Protein 8RXA (pdb70)

Organism: Plasmodium falciparum (isolate 3D7) (NCBI:txid36329)

Sequence (197 aa):
DEYKTNFIDLTREALSLILQDLKNNVIPKIPVGIEKRERYKNSLRLCLKSARNTQHMMNELEPYLELFSECIKNSKLPSHMSLKDQLFYLDKLLENLYFQGVEDEYKTNFIDLTREALSSLILQDLKNNVIPKIPVGIEKRERYKNSLRRLCLKSARNTQHMNELEPYLELFSECIKNSKLPSHMSLKDQLFYLDKLLEN

Solvent-accessible surface area: 10842 Å² total; per-residue (Å²): 145,104,19,93,91,83,0,28,58,23,4,50,80,7,0,15,15,0,0,59,0,0,85,61,37,1,3,86,172,4,108,28,45,128,130,66,59,101,109,0,121,68,3,0,129,77,1,24,112,42,0,157,66,51,144,114,39,113,88,2,59,51,14,3,82,22,0,45,84,1,9,37,56,8,100,1,0,31,76,44,59,78,170,56,20,42,104,8,0,62,74,0,40,73,39,30,142,104,115,61,107,181,132,100,18,85,86,79,1,25,86,18,2,39,74,10,0,11,9,0,0,59,0,0,51,55,31,2,5,69,164,6,103,40,42,115,124,69,57,84,128,4,89,85,12,0,139,106,11,13,115,42,0,134,79,11,134,105,32,108,76,0,40,75,37,1,84,36,0,43,87,0,12,41,67,9,97,1,0,33,79,43,59,76,169,56,21,47,106,8,0,61,85,11,44,133,168

Radius of gyration: 18.34 Å; Cα contacts (8 Å, |Δi|>4): 192; chains: 2; bounding box: 38×58×34 Å

Nearest PDB structures (foldseek):
  8rxa-assembly1_A  TM=1.010E+00  e=2.433E-14  Plasmodium falciparum 3D7
  8rxa-assembly2_B  TM=9.804E-01  e=3.505E-12  Plasmodium falciparum 3D7
  3kav-assembly1_A  TM=3.074E-01  e=7.457E+00  Pseudomonas aeruginosa
  8rxa-assembly2_B  TM=1.011E+00  e=1.934E-13  Plasmodium falciparum 3D7
  8rxa-assembly1_A  TM=9.773E-01  e=5.317E-12  Plasmodium falciparum 3D7

Foldseek 3Di:
DDCVVVVLVVLLVVLLVLLCCLQPQNLVPAPDDPVLSVLLNVLSVVVNVVSVDSPPVVVCVVSCVLCVVCVVVVHHPSPDDSVSSVVSSVVSVVVVVVVVVD/DDCPVVVLVVLLVVLLVQLCCLQPPPLVPAPDDPVVSVLLNVLSVVVNVCSVDDPDVVVCVVSCVVCVVCVVVVHHCNPDDSVSSVVSSVVSSVD

Secondary structure (DSSP, 8-state):
---HHHHHHHHHHHHHHHHHHIIIIITTTSS--HHHHHHHHHHHHHHHHHHTSSTTGGGTHHHHHHTHHHHHTT--GGGS-HHHHHHHHHHHHHHHHHHTT-/---HHHHHHHHHHHHHHHHHHIIIIIGGGSS--HHHHHHHHHHHHHHHHHHHH---GGGTHHHHHHTHHHHHHT--GGGS-HHHHHHHHHHHHH-

B-factor: mean 41.84, std 11.14, range [25.39, 98.15]

Structure (mmCIF, N/CA/C/O backbone):
data_8RXA
#
_entry.id   8RXA
#
_cell.length_a   58.930
_cell.length_b   108.930
_cell.length_c   34.010
_cell.angle_alpha   90.00
_cell.angle_beta   90.00
_cell.angle_gamma   90.00
#
_symmetry.space_group_name_H-M   'P 21 21 2'
#
loop_
_entity.id
_entity.type
_entity.pdbx_description
1 polymer 'AP2 domain transcription factor AP2-O5, putative'
2 water water
#
loop_
_atom_site.group_PDB
_atom_site.id
_atom_site.type_symbol
_atom_site.label_atom_id
_atom_site.label_alt_id
_atom_site.label_comp_id
_atom_site.label_asym_id
_atom_site.label_entity_id
_atom_site.label_seq_id
_atom_site.pdbx_PDB_ins_code
_atom_site.Cartn_x
_atom_site.Cartn_y
_atom_site.Cartn_z
_atom_site.occupancy
_atom_site.B_iso_or_equiv
_atom_site.auth_seq_id
_atom_site.auth_comp_id
_atom_site.auth_asym_id
_atom_site.auth_atom_id
_atom_site.pdbx_PDB_model_num
ATOM 1 N N . ASP A 1 2 ? 5.165 61.194 4.979 1.00 46.28 624 ASP A N 1
ATOM 2 C CA . ASP A 1 2 ? 4.492 59.931 4.678 1.00 41.42 624 ASP A CA 1
ATOM 3 C C . ASP A 1 2 ? 5.262 58.719 5.189 1.00 38.50 624 ASP A C 1
ATOM 4 O O . ASP A 1 2 ? 6.489 58.680 5.138 1.00 50.37 624 ASP A O 1
ATOM 9 N N . GLU A 1 3 ? 4.516 57.736 5.689 1.00 34.45 625 GLU A N 1
ATOM 10 C CA . GLU A 1 3 ? 5.070 56.486 6.195 1.00 42.13 625 GLU A CA 1
ATOM 11 C C . GLU A 1 3 ? 4.314 55.323 5.570 1.00 34.66 625 GLU A C 1
ATOM 12 O O . GLU A 1 3 ? 3.080 55.258 5.650 1.00 30.46 625 GLU A O 1
ATOM 18 N N . TYR A 1 4 ? 5.050 54.404 4.950 1.00 30.35 626 TYR A N 1
ATOM 19 C CA . TYR A 1 4 ? 4.449 53.305 4.209 1.00 31.47 626 TYR A CA 1
ATOM 20 C C . TYR A 1 4 ? 4.642 51.960 4.883 1.00 34.10 626 TYR A C 1
ATOM 21 O O . TYR A 1 4 ? 4.179 50.947 4.353 1.00 31.12 626 TYR A O 1
ATOM 30 N N . LYS A 1 5 ? 5.301 51.932 6.042 1.00 34.48 627 LYS A N 1
ATOM 31 C CA . LYS A 1 5 ? 5.687 50.666 6.668 1.00 34.67 627 LYS A CA 1
ATOM 32 C C . LYS A 1 5 ? 4.482 49.769 6.923 1.00 37.20 627 LYS A C 1
ATOM 33 O O . LYS A 1 5 ? 4.465 48.598 6.518 1.00 32.11 627 LYS A O 1
ATOM 39 N N . THR A 1 6 ? 3.457 50.303 7.597 1.00 37.53 628 THR A N 1
ATOM 40 C CA . THR A 1 6 ? 2.307 49.471 7.949 1.00 36.38 628 THR A CA 1
ATOM 41 C C . THR A 1 6 ? 1.565 49.003 6.706 1.00 42.68 628 THR A C 1
ATOM 42 O O . THR A 1 6 ? 1.152 47.839 6.623 1.00 35.19 628 THR A O 1
ATOM 46 N N . ASN A 1 7 ? 1.408 49.877 5.713 1.00 31.21 629 ASN A N 1
ATOM 47 C CA . ASN A 1 7 ? 0.696 49.450 4.514 1.00 29.59 629 ASN A CA 1
ATOM 48 C C . ASN A 1 7 ? 1.487 48.403 3.738 1.00 32.32 629 ASN A C 1
ATOM 49 O O . ASN A 1 7 ? 0.899 47.469 3.188 1.00 30.40 629 ASN A O 1
ATOM 54 N N . PHE A 1 8 ? 2.819 48.505 3.727 1.00 32.83 630 PHE A N 1
ATOM 55 C CA . PHE A 1 8 ? 3.625 47.470 3.075 1.00 32.48 630 PHE A CA 1
ATOM 56 C C . PHE A 1 8 ? 3.475 46.121 3.776 1.00 32.07 630 PHE A C 1
ATOM 57 O O . PHE A 1 8 ? 3.343 45.076 3.118 1.00 28.80 630 PHE A O 1
ATOM 65 N N . ILE A 1 9 ? 3.510 46.123 5.109 1.00 32.00 631 ILE A N 1
ATOM 66 C CA . ILE A 1 9 ? 3.301 44.882 5.853 1.00 37.81 631 ILE A CA 1
ATOM 67 C C . ILE A 1 9 ? 1.922 44.294 5.556 1.00 36.75 631 ILE A C 1
ATOM 68 O O . ILE A 1 9 ? 1.786 43.085 5.283 1.00 33.60 631 ILE A O 1
ATOM 73 N N . ASP A 1 10 ? 0.880 45.136 5.595 1.00 33.25 632 ASP A N 1
ATOM 74 C CA . ASP A 1 10 ? -0.467 44.677 5.256 1.00 34.75 632 ASP A CA 1
ATOM 75 C C . ASP A 1 10 ? -0.498 44.063 3.863 1.00 32.57 632 ASP A C 1
ATOM 76 O O . ASP A 1 10 ? -1.134 43.022 3.641 1.00 34.42 632 ASP A O 1
ATOM 81 N N . LEU A 1 11 ? 0.205 44.684 2.915 1.00 34.67 633 LEU A N 1
ATOM 82 C CA . LEU A 1 11 ? 0.183 44.199 1.541 1.00 32.16 633 LEU A CA 1
ATOM 83 C C . LEU A 1 11 ? 0.859 42.846 1.413 1.00 28.93 633 LEU A C 1
ATOM 84 O O . LEU A 1 11 ? 0.354 41.972 0.703 1.00 33.33 633 LEU A O 1
ATOM 89 N N . THR A 1 12 ? 2.018 42.665 2.052 1.00 29.49 634 THR A N 1
ATOM 90 C CA . THR A 1 12 ? 2.674 41.364 1.950 1.00 30.28 634 THR A CA 1
ATOM 91 C C . THR A 1 12 ? 1.825 40.281 2.599 1.00 33.81 634 THR A C 1
ATOM 92 O O . THR A 1 12 ? 1.749 39.158 2.084 1.00 32.77 634 THR A O 1
ATOM 96 N N . ARG A 1 13 ? 1.134 40.611 3.697 1.00 30.90 635 ARG A N 1
ATOM 97 C CA . ARG A 1 13 ? 0.257 39.607 4.304 1.00 31.90 635 ARG A CA 1
ATOM 98 C C . ARG A 1 13 ? -0.894 39.249 3.370 1.00 36.80 635 ARG A C 1
ATOM 99 O O . ARG A 1 13 ? -1.243 38.068 3.215 1.00 32.14 635 ARG A O 1
ATOM 107 N N . GLU A 1 14 ? -1.481 40.259 2.727 1.00 32.90 636 GLU A N 1
ATOM 108 C CA . GLU A 1 14 ? -2.585 40.024 1.803 1.00 35.65 636 GLU A CA 1
ATOM 109 C C . GLU A 1 14 ? -2.137 39.196 0.604 1.00 32.44 636 GLU A C 1
ATOM 110 O O . GLU A 1 14 ? -2.852 38.287 0.159 1.00 32.36 636 GLU A O 1
ATOM 116 N N . ALA A 1 15 ? -0.941 39.475 0.082 1.00 31.30 637 ALA A N 1
ATOM 117 C CA . ALA A 1 15 ? -0.428 38.697 -1.043 1.00 30.96 637 ALA A CA 1
ATOM 118 C C . ALA A 1 15 ? -0.211 37.238 -0.659 1.00 32.82 637 ALA A C 1
ATOM 119 O O . ALA A 1 15 ? -0.579 36.327 -1.419 1.00 33.23 637 ALA A O 1
ATOM 121 N N . LEU A 1 16 ? 0.399 36.997 0.506 1.00 30.29 638 LEU A N 1
ATOM 122 C CA . LEU A 1 16 ? 0.556 35.620 0.971 1.00 30.61 638 LEU A CA 1
ATOM 123 C C . LEU A 1 16 ? -0.795 34.929 1.123 1.00 32.49 638 LEU A C 1
ATOM 124 O O . LEU A 1 16 ? -0.961 33.764 0.715 1.00 32.70 638 LEU A O 1
ATOM 129 N N . SER A 1 17 ? -1.765 35.620 1.727 1.00 29.71 639 SER A N 1
ATOM 130 C CA . SER A 1 17 ? -3.073 35.016 1.943 1.00 31.32 639 SER A CA 1
ATOM 131 C C . SER A 1 17 ? -3.734 34.659 0.619 1.00 37.05 639 SER A C 1
ATOM 132 O O . SER A 1 17 ? -4.335 33.584 0.490 1.00 34.23 639 SER A O 1
ATOM 135 N N . LEU A 1 18 ? -3.599 35.526 -0.388 1.00 30.87 640 LEU A N 1
ATOM 136 C CA . LEU A 1 18 ? -4.166 35.237 -1.702 1.00 28.02 640 LEU A CA 1
ATOM 137 C C . LEU A 1 18 ? -3.500 34.024 -2.339 1.00 32.51 640 LEU A C 1
ATOM 138 O O . LEU A 1 18 ? -4.180 33.170 -2.930 1.00 35.65 640 LEU A O 1
ATOM 143 N N . ILE A 1 19 ? -2.179 33.905 -2.211 1.00 27.79 641 ILE A N 1
ATOM 144 C CA . ILE A 1 19 ? -1.513 32.704 -2.724 1.00 25.39 641 ILE A CA 1
ATOM 145 C C . ILE A 1 19 ? -2.082 31.458 -2.051 1.00 29.23 641 ILE A C 1
ATOM 146 O O . ILE A 1 19 ? -2.413 30.458 -2.712 1.00 30.27 641 ILE A O 1
ATOM 151 N N . LEU A 1 20 ? -2.211 31.502 -0.727 1.00 29.51 642 LEU A N 1
ATOM 152 C CA . LEU A 1 20 ? -2.718 30.333 -0.010 1.00 28.37 642 LEU A CA 1
ATOM 153 C C . LEU A 1 20 ? -4.171 30.024 -0.388 1.00 36.40 642 LEU A C 1
ATOM 154 O O . LEU A 1 20 ? -4.543 28.853 -0.532 1.00 34.31 642 LEU A O 1
ATOM 159 N N . GLN A 1 21 ? -5.006 31.054 -0.557 1.00 35.27 643 GLN A N 1
ATOM 160 C CA . GLN A 1 21 ? -6.383 30.838 -1.007 1.00 34.09 643 GLN A CA 1
ATOM 161 C C . GLN A 1 21 ? -6.417 30.232 -2.405 1.00 37.56 643 GLN A C 1
ATOM 162 O O . GLN A 1 21 ? -7.219 29.327 -2.681 1.00 35.28 643 GLN A O 1
ATOM 168 N N . ASP A 1 22 ? -5.539 30.695 -3.294 1.00 30.54 644 ASP A N 1
ATOM 169 C CA . ASP A 1 22 ? -5.435 30.092 -4.617 1.00 31.91 644 ASP A CA 1
ATOM 170 C C . ASP A 1 22 ? -5.095 28.611 -4.526 1.00 30.59 644 ASP A C 1
ATOM 171 O O . ASP A 1 22 ? -5.697 27.787 -5.223 1.00 35.96 644 ASP A O 1
ATOM 176 N N . LEU A 1 23 ? -4.123 28.254 -3.686 1.00 27.74 645 LEU A N 1
ATOM 177 C CA . LEU A 1 23 ? -3.791 26.837 -3.518 1.00 29.53 645 LEU A CA 1
ATOM 178 C C . LEU A 1 23 ? -4.978 26.043 -2.974 1.00 36.74 645 LEU A C 1
ATOM 179 O O . LEU A 1 23 ? -5.289 24.951 -3.467 1.00 36.88 645 LEU A O 1
ATOM 184 N N . LYS A 1 24 ? -5.668 26.580 -1.967 1.00 35.52 646 LYS A N 1
ATOM 185 C CA . LYS A 1 24 ? -6.717 25.798 -1.313 1.00 35.54 646 LYS A CA 1
ATOM 186 C C . LYS A 1 24 ? -7.943 25.625 -2.207 1.00 39.25 646 LYS A C 1
ATOM 187 O O . LYS A 1 24 ? -8.541 24.543 -2.246 1.00 37.43 646 LYS A O 1
ATOM 193 N N . ASN A 1 25 ? -8.327 26.668 -2.945 1.00 35.21 647 ASN A N 1
ATOM 194 C CA . ASN A 1 25 ? -9.579 26.689 -3.694 1.00 32.37 647 ASN A CA 1
ATOM 195 C C . ASN A 1 25 ? -9.423 26.318 -5.163 1.00 38.22 647 ASN A C 1
ATOM 196 O O . ASN A 1 25 ? -10.358 25.759 -5.757 1.00 36.28 647 ASN A O 1
ATOM 201 N N . ASN A 1 26 ? -8.266 26.587 -5.772 1.00 32.89 648 ASN A N 1
ATOM 202 C CA . ASN A 1 26 ? -8.094 26.370 -7.200 1.00 36.25 648 ASN A CA 1
ATOM 203 C C . ASN A 1 26 ? -7.110 25.261 -7.555 1.00 41.27 648 ASN A C 1
ATOM 204 O O . ASN A 1 26 ? -7.176 24.738 -8.674 1.00 48.16 648 ASN A O 1
ATOM 209 N N . VAL A 1 27 ? -6.221 24.870 -6.642 1.00 35.09 649 VAL A N 1
ATOM 210 C CA . VAL A 1 27 ? -5.218 23.865 -6.967 1.00 30.85 649 VAL A CA 1
ATOM 211 C C . VAL A 1 27 ? -5.615 22.537 -6.327 1.00 40.82 649 VAL A C 1
ATOM 212 O O . VAL A 1 27 ? -5.793 21.533 -7.022 1.00 37.21 649 VAL A O 1
ATOM 216 N N . ILE A 1 28 ? -5.781 22.543 -4.997 1.00 37.45 650 ILE A N 1
ATOM 217 C CA . ILE A 1 28 ? -5.951 21.275 -4.270 1.00 33.63 650 ILE A CA 1
ATOM 218 C C . ILE A 1 28 ? -7.171 20.481 -4.711 1.00 45.14 650 ILE A C 1
ATOM 219 O O . ILE A 1 28 ? -7.073 19.245 -4.775 1.00 39.36 650 ILE A O 1
ATOM 224 N N . PRO A 1 29 ? -8.343 21.075 -4.989 1.00 40.45 651 PRO A N 1
ATOM 225 C CA . PRO A 1 29 ? -9.476 20.230 -5.410 1.00 46.83 651 PRO A CA 1
ATOM 226 C C . PRO A 1 29 ? -9.268 19.562 -6.758 1.00 48.31 651 PRO A C 1
ATOM 227 O O . PRO A 1 29 ? -9.944 18.569 -7.047 1.00 58.16 651 PRO A O 1
ATOM 231 N N . LYS A 1 30 ? -8.349 20.063 -7.584 1.00 55.06 652 LYS A N 1
ATOM 232 C CA . LYS A 1 30 ? -8.197 19.610 -8.963 1.00 56.12 652 LYS A CA 1
ATOM 233 C C . LYS A 1 30 ? -7.036 18.647 -9.180 1.00 59.91 652 LYS A C 1
ATOM 234 O O . LYS A 1 30 ? -7.092 17.845 -10.120 1.00 61.09 652 LYS A O 1
ATOM 240 N N . ILE A 1 31 ? -6.011 18.677 -8.338 1.00 48.11 653 ILE A N 1
ATOM 241 C CA . ILE A 1 31 ? -4.764 17.977 -8.680 1.00 42.48 653 ILE A CA 1
ATOM 242 C C . ILE A 1 31 ? -4.989 16.472 -8.642 1.00 43.85 653 ILE A C 1
ATOM 243 O O . ILE A 1 31 ? -5.700 15.977 -7.751 1.00 42.56 653 ILE A O 1
ATOM 248 N N . PRO A 1 32 ? -4.385 15.714 -9.559 1.00 46.97 654 PRO A N 1
ATOM 249 C CA . PRO A 1 32 ? -4.491 14.239 -9.607 1.00 42.57 654 PRO A CA 1
ATOM 250 C C . PRO A 1 32 ? -3.622 13.535 -8.565 1.00 39.14 654 PRO A C 1
ATOM 251 O O . PRO A 1 32 ? -2.586 12.927 -8.842 1.00 49.58 654 PRO A O 1
ATOM 255 N N . VAL A 1 33 ? -4.050 13.614 -7.309 1.00 34.83 655 VAL A N 1
ATOM 256 C CA . VAL A 1 33 ? -3.386 12.931 -6.212 1.00 38.50 655 VAL A CA 1
ATOM 257 C C . VAL A 1 33 ? -4.421 12.048 -5.521 1.00 45.81 655 VAL A C 1
ATOM 258 O O . VAL A 1 33 ? -5.612 12.076 -5.841 1.00 49.51 655 VAL A O 1
ATOM 262 N N . GLY A 1 34 ? -3.956 11.280 -4.547 1.00 43.07 656 GLY A N 1
ATOM 263 C CA . GLY A 1 34 ? -4.845 10.408 -3.807 1.00 42.43 656 GLY A CA 1
ATOM 264 C C . GLY A 1 34 ? -5.567 11.142 -2.696 1.00 41.42 656 GLY A C 1
ATOM 265 O O . GLY A 1 34 ? -5.275 12.299 -2.384 1.00 34.50 656 GLY A O 1
ATOM 266 N N . ILE A 1 35 ? -6.534 10.443 -2.102 1.00 40.10 657 ILE A N 1
ATOM 267 C CA . ILE A 1 35 ? -7.340 11.018 -1.030 1.00 37.12 657 ILE A CA 1
ATOM 268 C C . ILE A 1 35 ? -6.467 11.388 0.158 1.00 40.61 657 ILE A C 1
ATOM 269 O O . ILE A 1 35 ? -6.598 12.479 0.727 1.00 38.55 657 ILE A O 1
ATOM 274 N N . GLU A 1 36 ? -5.540 10.502 0.533 1.00 34.84 658 GLU A N 1
ATOM 275 C CA . GLU A 1 36 ? -4.705 10.768 1.702 1.00 34.85 658 GLU A CA 1
ATOM 276 C C . GLU A 1 36 ? -3.849 12.013 1.490 1.00 29.75 658 GLU A C 1
ATOM 277 O O . GLU A 1 36 ? -3.801 12.910 2.347 1.00 36.75 658 GLU A O 1
ATOM 283 N N . LYS A 1 37 ? -3.181 12.086 0.340 1.00 31.74 659 LYS A N 1
ATOM 284 C CA . LYS A 1 37 ? -2.335 13.235 0.038 1.00 35.27 659 LYS A CA 1
ATOM 285 C C . LYS A 1 37 ? -3.152 14.519 -0.021 1.00 36.88 659 LYS A C 1
ATOM 286 O O . LYS A 1 37 ? -2.726 15.562 0.497 1.00 36.01 659 LYS A O 1
ATOM 292 N N . ARG A 1 38 ? -4.336 14.462 -0.643 1.00 32.30 660 ARG A N 1
ATOM 293 C CA . ARG A 1 38 ? -5.166 15.658 -0.755 1.00 36.28 660 ARG A CA 1
ATOM 294 C C . ARG A 1 38 ? -5.600 16.160 0.617 1.00 42.73 660 ARG A C 1
ATOM 295 O O . ARG A 1 38 ? -5.587 17.371 0.869 1.00 35.28 660 ARG A O 1
ATOM 303 N N . GLU A 1 39 ? -5.954 15.245 1.527 1.00 39.36 661 GLU A N 1
ATOM 304 C CA . GLU A 1 39 ? -6.311 15.653 2.886 1.00 40.66 661 GLU A CA 1
ATOM 305 C C . GLU A 1 39 ? -5.124 16.267 3.621 1.00 35.08 661 GLU A C 1
ATOM 306 O O . GLU A 1 39 ? -5.288 17.243 4.365 1.00 40.51 661 GLU A O 1
ATOM 312 N N . ARG A 1 40 ? -3.920 15.713 3.441 1.00 36.98 662 ARG A N 1
ATOM 313 C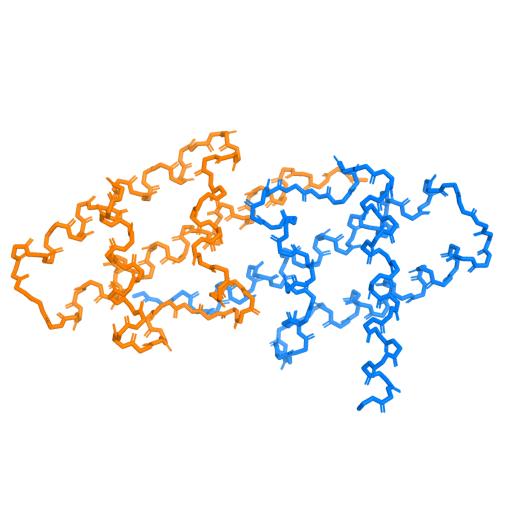 CA . ARG A 1 40 ? -2.753 16.338 4.069 1.00 32.09 662 ARG A CA 1
ATOM 314 C C . ARG A 1 40 ? -2.564 17.771 3.564 1.00 31.88 662 ARG A C 1
ATOM 315 O O . ARG A 1 40 ? -2.367 18.707 4.359 1.00 33.10 662 ARG A O 1
ATOM 323 N N . TYR A 1 41 ? -2.661 17.963 2.246 1.00 31.93 663 TYR A N 1
ATOM 324 C CA . TYR A 1 41 ? -2.597 19.318 1.680 1.00 35.62 663 TYR A CA 1
ATOM 325 C C . TYR A 1 41 ? -3.659 20.232 2.284 1.00 39.15 663 TYR A C 1
ATOM 326 O O . TYR A 1 41 ? -3.378 21.380 2.656 1.00 35.12 663 TYR A O 1
ATOM 335 N N . LYS A 1 42 ? -4.898 19.750 2.339 1.00 35.73 664 LYS A N 1
ATOM 336 C CA . LYS A 1 42 ? -6.011 20.558 2.824 1.00 35.32 664 LYS A CA 1
ATOM 337 C C . LYS A 1 42 ? -5.772 21.033 4.259 1.00 43.75 664 LYS A C 1
ATOM 338 O O . LYS A 1 42 ? -5.921 22.228 4.573 1.00 39.22 664 LYS A O 1
ATOM 344 N N . ASN A 1 43 ? -5.402 20.095 5.143 1.00 36.88 665 ASN A N 1
ATOM 345 C CA . ASN A 1 43 ? -5.088 20.420 6.537 1.00 40.11 665 ASN A CA 1
ATOM 346 C C . ASN A 1 43 ? -3.977 21.466 6.636 1.00 39.62 665 ASN A C 1
ATOM 347 O O . ASN A 1 43 ? -4.083 22.435 7.411 1.00 42.81 665 ASN A O 1
ATOM 352 N N . SER A 1 44 ? -2.909 21.301 5.846 1.00 35.93 666 SER A N 1
ATOM 353 C CA . SER A 1 44 ? -1.775 22.207 5.978 1.00 39.01 666 SER A CA 1
ATOM 354 C C . SER A 1 44 ? -2.101 23.600 5.441 1.00 37.41 666 SER A C 1
ATOM 355 O O . SER A 1 44 ? -1.626 24.608 5.982 1.00 42.55 666 SER A O 1
ATOM 358 N N . LEU A 1 45 ? -2.929 23.688 4.397 1.00 34.97 667 LEU A N 1
ATOM 359 C CA . LEU A 1 45 ? -3.335 25.012 3.925 1.00 34.18 667 LEU A CA 1
ATOM 360 C C . LEU A 1 45 ? -4.249 25.697 4.928 1.00 35.48 667 LEU A C 1
ATOM 361 O O . LEU A 1 45 ? -4.207 26.923 5.070 1.00 38.99 667 LEU A O 1
ATOM 366 N N . ARG A 1 46 ? -5.089 24.932 5.629 1.00 35.12 668 ARG A N 1
ATOM 367 C CA . ARG A 1 46 ? -5.901 25.541 6.678 1.00 35.81 668 ARG A CA 1
ATOM 368 C C . ARG A 1 46 ? -5.017 26.142 7.764 1.00 43.33 668 ARG A C 1
ATOM 369 O O . ARG A 1 46 ? -5.225 27.290 8.192 1.00 44.59 668 ARG A O 1
ATOM 377 N N . LEU A 1 47 ? -4.012 25.382 8.212 1.00 44.21 669 LEU A N 1
ATOM 378 C CA . LEU A 1 47 ? -3.087 25.926 9.209 1.00 43.20 669 LEU A CA 1
ATOM 379 C C . LEU A 1 47 ? -2.379 27.177 8.694 1.00 43.81 669 LEU A C 1
ATOM 380 O O . LEU A 1 47 ? -2.274 28.183 9.416 1.00 37.66 669 LEU A O 1
ATOM 385 N N . CYS A 1 48 ? -1.894 27.143 7.449 1.00 36.63 670 CYS A N 1
ATOM 386 C CA . CYS A 1 48 ? -1.165 28.290 6.913 1.00 41.99 670 CYS A CA 1
ATOM 387 C C . CYS A 1 48 ? -2.050 29.523 6.789 1.00 35.27 670 CYS A C 1
ATOM 388 O O . CYS A 1 48 ? -1.609 30.642 7.077 1.00 39.39 670 CYS A O 1
ATOM 391 N N . LEU A 1 49 ? -3.297 29.346 6.349 1.00 39.66 671 LEU A N 1
ATOM 392 C CA . LEU A 1 49 ? -4.201 30.485 6.218 1.00 36.23 671 LEU A CA 1
ATOM 393 C C . LEU A 1 49 ? -4.524 31.087 7.578 1.00 45.77 671 LEU A C 1
ATOM 394 O O . LEU A 1 49 ? -4.551 32.319 7.734 1.00 37.28 671 LEU A O 1
ATOM 399 N N . LYS A 1 50 ? -4.772 30.231 8.577 1.00 47.35 672 LYS A N 1
ATOM 400 C CA . LYS A 1 50 ? -4.940 30.732 9.937 1.00 46.48 672 LYS A CA 1
ATOM 401 C C . LYS A 1 50 ? -3.734 31.564 10.361 1.00 43.96 672 LYS A C 1
ATOM 402 O O . LYS A 1 50 ? -3.882 32.699 10.842 1.00 47.16 672 LYS A O 1
ATOM 408 N N . SER A 1 51 ? -2.525 31.032 10.149 1.00 41.93 673 SER A N 1
ATOM 409 C CA . SER A 1 51 ? -1.316 31.772 10.511 1.00 41.64 673 SER A CA 1
ATOM 410 C C . SER A 1 51 ? -1.238 33.116 9.792 1.00 54.07 673 SER A C 1
ATOM 411 O O . SER A 1 51 ? -0.805 34.117 10.377 1.00 48.68 673 SER A O 1
ATOM 414 N N . ALA A 1 52 ? -1.647 33.163 8.526 1.00 41.07 674 ALA A N 1
ATOM 415 C CA . ALA A 1 52 ? -1.482 34.402 7.775 1.00 43.00 674 ALA A CA 1
ATOM 416 C C . ALA A 1 52 ? -2.633 35.388 7.951 1.00 49.39 674 ALA A C 1
ATOM 417 O O . ALA A 1 52 ? -2.582 36.471 7.355 1.00 41.02 674 ALA A O 1
ATOM 419 N N . ARG A 1 53 ? -3.666 35.081 8.741 1.00 48.18 675 ARG A N 1
ATOM 420 C CA . ARG A 1 53 ? -4.821 35.980 8.710 1.00 44.65 675 ARG A CA 1
ATOM 421 C C . ARG A 1 53 ? -4.625 37.317 9.437 1.00 49.80 675 ARG A C 1
ATOM 422 O O . ARG A 1 53 ? -5.543 38.142 9.394 1.00 44.75 675 ARG A O 1
ATOM 430 N N . ASN A 1 54 ? -3.474 37.585 10.065 1.00 44.36 676 ASN A N 1
ATOM 431 C CA . ASN A 1 54 ? -3.234 38.895 10.687 1.00 50.51 676 ASN A CA 1
ATOM 432 C C . ASN A 1 54 ? -1.760 39.274 10.550 1.00 48.58 676 ASN A C 1
ATOM 433 O O . ASN A 1 54 ? -0.951 38.520 10.002 1.00 39.41 676 ASN A O 1
ATOM 438 N N . THR A 1 55 ? -1.402 40.458 11.068 1.00 43.36 677 THR A N 1
ATOM 439 C CA . THR A 1 55 ? -0.016 40.916 11.061 1.00 44.77 677 THR A CA 1
ATOM 440 C C . THR A 1 55 ? 0.620 40.906 12.451 1.00 46.70 677 THR A C 1
ATOM 441 O O . THR A 1 55 ? 1.538 41.680 12.722 1.00 50.56 677 THR A O 1
ATOM 445 N N . GLN A 1 56 ? 0.163 40.048 13.351 1.00 34.89 678 GLN A N 1
ATOM 446 C CA . GLN A 1 56 ? 0.638 40.194 14.723 1.00 42.05 678 GLN A CA 1
ATOM 447 C C . GLN A 1 56 ? 1.963 39.487 14.991 1.00 40.67 678 GLN A C 1
ATOM 448 O O . GLN A 1 56 ? 2.655 39.847 15.944 1.00 44.24 678 GLN A O 1
ATOM 454 N N . HIS A 1 57 ? 2.334 38.462 14.215 1.00 39.69 679 HIS A N 1
ATOM 455 C CA . HIS A 1 57 ? 3.666 37.850 14.340 1.00 36.35 679 HIS A CA 1
ATOM 456 C C . HIS A 1 57 ? 4.248 37.779 12.925 1.00 46.37 679 HIS A C 1
ATOM 457 O O . HIS A 1 57 ? 4.284 36.716 12.303 1.00 38.04 679 HIS A O 1
ATOM 464 N N . MET A 1 58 ? 4.710 38.930 12.414 1.00 44.82 680 MET A N 1
ATOM 465 C CA A MET A 1 58 ? 5.143 38.985 11.021 0.56 38.58 680 MET A CA 1
ATOM 466 C CA B MET A 1 58 ? 5.159 39.006 11.024 0.44 38.54 680 MET A CA 1
ATOM 467 C C . MET A 1 58 ? 6.380 38.129 10.769 1.00 41.69 680 MET A C 1
ATOM 468 O O . MET A 1 58 ? 6.609 37.705 9.631 1.00 45.69 680 MET A O 1
ATOM 477 N N . ASN A 1 59 ? 7.173 37.843 11.808 1.00 42.26 681 ASN A N 1
ATOM 478 C CA . ASN A 1 59 ? 8.318 36.947 11.661 1.00 46.53 681 ASN A CA 1
ATOM 479 C C . ASN A 1 59 ? 7.903 35.569 11.156 1.00 41.62 681 ASN A C 1
ATOM 480 O O . ASN A 1 59 ? 8.693 34.871 10.510 1.00 52.26 681 ASN A O 1
ATOM 485 N N . GLU A 1 60 ? 6.677 35.153 11.452 1.00 48.07 682 GLU A N 1
ATOM 486 C CA . GLU A 1 60 ? 6.215 33.827 11.067 1.00 38.60 682 GLU A CA 1
ATOM 487 C C . GLU A 1 60 ? 5.854 33.724 9.590 1.00 44.31 682 GLU A C 1
ATOM 488 O O . GLU A 1 60 ? 5.758 32.609 9.065 1.00 48.07 682 GLU A O 1
ATOM 494 N N . LEU A 1 61 ? 5.643 34.847 8.915 1.00 46.34 683 LEU A N 1
ATOM 495 C CA . LEU A 1 61 ? 5.302 34.830 7.498 1.00 46.09 683 LEU A CA 1
ATOM 496 C C . LEU A 1 61 ? 6.523 34.877 6.586 1.00 39.60 683 LEU A C 1
ATOM 497 O O . LEU A 1 61 ? 6.400 34.562 5.398 1.00 37.21 683 LEU A O 1
ATOM 502 N N . GLU A 1 62 ? 7.690 35.257 7.108 1.00 34.33 684 GLU A N 1
ATOM 503 C CA . GLU A 1 62 ? 8.894 35.318 6.283 1.00 33.94 684 GLU A CA 1
ATOM 504 C C . GLU A 1 62 ? 9.212 34.017 5.546 1.00 41.99 684 GLU A C 1
ATOM 505 O O . GLU A 1 62 ? 9.557 34.089 4.352 1.00 34.63 684 GLU A O 1
ATOM 511 N N . PRO A 1 63 ? 9.119 32.824 6.157 1.00 38.90 685 PRO A N 1
ATOM 512 C CA . PRO A 1 63 ? 9.420 31.607 5.386 1.00 39.44 685 PRO A CA 1
ATOM 513 C C . PRO A 1 63 ? 8.469 31.390 4.227 1.00 36.12 685 PRO A C 1
ATOM 514 O O . PRO A 1 63 ? 8.858 30.807 3.199 1.00 37.17 685 PRO A O 1
ATOM 518 N N . TYR A 1 64 ? 7.211 31.823 4.381 1.00 33.66 686 TYR A N 1
ATOM 519 C CA . TYR A 1 64 ? 6.236 31.661 3.313 1.00 31.81 686 TYR A CA 1
ATOM 520 C C . TYR A 1 64 ? 6.483 32.649 2.184 1.00 29.46 686 TYR A C 1
ATOM 521 O O . TYR A 1 64 ? 6.433 32.278 1.010 1.00 30.58 686 TYR A O 1
ATOM 530 N N . LEU A 1 65 ? 6.757 33.915 2.510 1.00 34.65 687 LEU A N 1
ATOM 531 C CA . LEU A 1 65 ? 7.095 34.863 1.453 1.00 35.22 687 LEU A CA 1
ATOM 532 C C . LEU A 1 65 ? 8.344 34.421 0.705 1.00 33.65 687 LEU A C 1
ATOM 533 O O . LEU A 1 65 ? 8.441 34.596 -0.517 1.00 33.45 687 LEU A O 1
ATOM 538 N N . GLU A 1 66 ? 9.306 33.835 1.418 1.00 32.35 688 GLU A N 1
ATOM 539 C CA . GLU A 1 66 ? 10.495 33.312 0.751 1.00 31.96 688 GLU A CA 1
ATOM 540 C C . GLU A 1 66 ? 10.154 32.126 -0.153 1.00 37.80 688 GLU A C 1
ATOM 541 O O . GLU A 1 66 ? 10.630 32.043 -1.294 1.00 35.32 688 GLU A O 1
ATOM 547 N N . LEU A 1 67 ? 9.339 31.190 0.346 1.00 32.33 689 LEU A N 1
ATOM 548 C CA . LEU A 1 67 ? 8.955 30.036 -0.468 1.00 31.87 689 LEU A CA 1
ATOM 549 C C . LEU A 1 67 ? 8.273 30.471 -1.765 1.00 33.56 689 LEU A C 1
ATOM 550 O O . LEU A 1 67 ? 8.600 29.969 -2.847 1.00 31.76 689 LEU A O 1
ATOM 555 N N . PHE A 1 68 ? 7.334 31.413 -1.681 1.00 32.56 690 PHE A N 1
ATOM 556 C CA . PHE A 1 68 ? 6.540 31.843 -2.827 1.00 32.92 690 PHE A CA 1
ATOM 557 C C . PHE A 1 68 ? 7.154 33.033 -3.561 1.00 33.33 690 PHE A C 1
ATOM 558 O O . PHE A 1 68 ? 6.421 33.804 -4.190 1.00 33.07 690 PHE A O 1
ATOM 566 N N . SER A 1 69 ? 8.481 33.188 -3.509 1.00 34.58 691 SER A N 1
ATOM 567 C CA . SER A 1 69 ? 9.106 34.391 -4.061 1.00 41.45 691 SER A CA 1
ATOM 568 C C . SER A 1 69 ? 8.897 34.491 -5.571 1.00 38.29 691 SER A C 1
ATOM 569 O O . SER A 1 69 ? 8.759 35.600 -6.115 1.00 37.86 691 SER A O 1
ATOM 572 N N . GLU A 1 70 ? 8.844 33.341 -6.259 1.00 35.26 692 GLU A N 1
ATOM 573 C CA . GLU A 1 70 ? 8.636 33.349 -7.705 1.00 35.98 692 GLU A CA 1
ATOM 574 C C . GLU A 1 70 ? 7.213 33.746 -8.068 1.00 34.75 692 GLU A C 1
ATOM 575 O O . GLU A 1 70 ? 7.001 34.426 -9.082 1.00 37.54 692 GLU A O 1
ATOM 581 N N . CYS A 1 71 ? 6.228 33.324 -7.271 1.00 30.87 693 CYS A N 1
ATOM 582 C CA . CYS A 1 71 ? 4.861 33.785 -7.482 1.00 29.90 693 CYS A CA 1
ATOM 583 C C . CYS A 1 71 ? 4.792 35.296 -7.431 1.00 31.02 693 CYS A C 1
ATOM 584 O O . CYS A 1 71 ? 4.172 35.930 -8.291 1.00 32.45 693 CYS A O 1
ATOM 587 N N . ILE A 1 72 ? 5.404 35.881 -6.404 1.00 30.96 694 ILE A N 1
ATOM 588 C CA . ILE A 1 72 ? 5.281 37.317 -6.177 1.00 34.03 694 ILE A CA 1
ATOM 589 C C . ILE A 1 72 ? 6.011 38.096 -7.259 1.00 31.84 694 ILE A C 1
ATOM 590 O O . ILE A 1 72 ? 5.460 39.034 -7.843 1.00 31.58 694 ILE A O 1
ATOM 595 N N . LYS A 1 73 ? 7.260 37.730 -7.540 1.00 33.57 695 LYS A N 1
ATOM 596 C CA . LYS A 1 73 ? 8.027 38.561 -8.455 1.00 34.72 695 LYS A CA 1
ATOM 597 C C . LYS A 1 73 ? 7.526 38.438 -9.891 1.00 37.94 695 LYS A C 1
ATOM 598 O O . LYS A 1 73 ? 7.686 39.380 -10.679 1.00 33.08 695 LYS A O 1
ATOM 604 N N . ASN A 1 74 ? 6.880 37.320 -10.240 1.00 30.64 696 ASN A N 1
ATOM 605 C CA . ASN A 1 74 ? 6.256 37.166 -11.553 1.00 34.30 696 ASN A CA 1
ATOM 606 C C . ASN A 1 74 ? 4.769 37.523 -11.572 1.00 30.28 696 ASN A C 1
ATOM 607 O O . ASN A 1 74 ? 4.127 37.369 -12.621 1.00 32.26 696 ASN A O 1
ATOM 612 N N . SER A 1 75 ? 4.202 37.975 -10.453 1.00 29.20 697 SER A N 1
ATOM 613 C CA . SER A 1 75 ? 2.767 38.283 -10.354 1.00 30.87 697 SER A CA 1
ATOM 614 C C . SER A 1 75 ? 1.907 37.142 -10.903 1.00 34.14 697 SER A C 1
ATOM 615 O O . SER A 1 75 ? 0.954 37.357 -11.658 1.00 32.21 697 SER A O 1
ATOM 618 N N . LYS A 1 76 ? 2.242 35.916 -10.510 1.00 28.15 698 LYS A N 1
ATOM 619 C CA . LYS A 1 76 ? 1.635 34.710 -11.066 1.00 32.22 698 LYS A CA 1
ATOM 620 C C . LYS A 1 76 ? 1.300 33.744 -9.940 1.00 32.39 698 LYS A C 1
ATOM 621 O O . LYS A 1 76 ? 2.155 33.446 -9.102 1.00 36.81 698 LYS A O 1
ATOM 627 N N . LEU A 1 77 ? 0.067 33.242 -9.930 1.00 30.49 699 LEU A N 1
ATOM 628 C CA . LEU A 1 77 ? -0.419 32.386 -8.864 1.00 27.24 699 LEU A CA 1
ATOM 629 C C . LEU A 1 77 ? -0.187 30.925 -9.209 1.00 30.21 699 LEU A C 1
ATOM 630 O O . LEU A 1 77 ? -0.0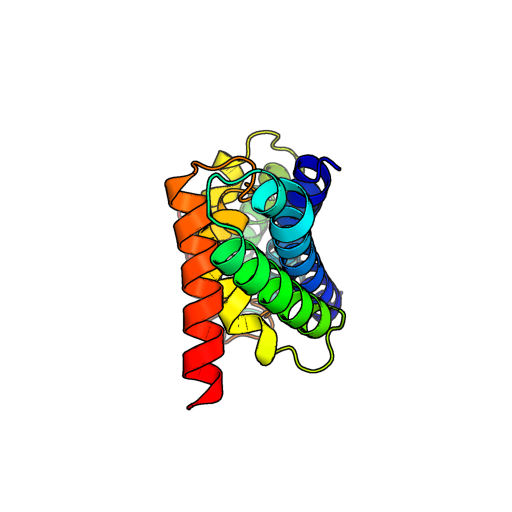81 30.574 -10.382 1.00 33.70 699 LEU A O 1
ATOM 635 N N . PRO A 1 78 ? -0.109 30.056 -8.197 1.00 28.30 700 PRO A N 1
ATOM 636 C CA . PRO A 1 78 ? 0.178 28.631 -8.463 1.00 31.18 700 PRO A CA 1
ATOM 637 C C . PRO A 1 78 ? -0.820 27.940 -9.375 1.00 31.44 700 PRO A C 1
ATOM 638 O O . PRO A 1 78 ? -0.447 26.985 -10.081 1.00 39.54 700 PRO A O 1
ATOM 642 N N . SER A 1 79 ? -2.085 28.358 -9.361 1.00 32.56 701 SER A N 1
ATOM 643 C CA . SER A 1 79 ? -3.078 27.692 -10.193 1.00 40.39 701 SER A CA 1
ATOM 644 C C . SER A 1 79 ? -2.867 27.994 -11.667 1.00 40.27 701 SER A C 1
ATOM 645 O O . SER A 1 79 ? -3.442 27.309 -12.518 1.00 39.26 701 SER A O 1
ATOM 648 N N . HIS A 1 80 ? -2.044 28.991 -11.984 1.00 33.50 702 HIS A N 1
ATOM 649 C CA . HIS A 1 80 ? -1.663 29.284 -13.355 1.00 36.89 702 HIS A CA 1
ATOM 650 C C . HIS A 1 80 ? -0.270 28.773 -13.694 1.00 38.89 702 HIS A C 1
ATOM 651 O O . HIS A 1 80 ? 0.268 29.122 -14.750 1.00 45.29 702 HIS A O 1
ATOM 658 N N . MET A 1 81 ? 0.338 27.981 -12.816 1.00 36.71 703 MET A N 1
ATOM 659 C CA . MET A 1 81 ? 1.606 27.328 -13.104 1.00 42.65 703 MET A CA 1
ATOM 660 C C . MET A 1 81 ? 1.376 25.846 -13.423 1.00 37.47 703 MET A C 1
ATOM 661 O O . MET A 1 81 ? 0.249 25.341 -13.400 1.00 41.25 703 MET A O 1
ATOM 666 N N . SER A 1 82 ? 2.467 25.144 -13.725 1.00 41.66 704 SER A N 1
ATOM 667 C CA . SER A 1 82 ? 2.392 23.738 -14.098 1.00 41.76 704 SER A CA 1
ATOM 668 C C . SER A 1 82 ? 2.048 22.867 -12.893 1.00 38.19 704 SER A C 1
ATOM 669 O O . SER A 1 82 ? 2.221 23.259 -11.734 1.00 35.72 704 SER A O 1
ATOM 672 N N . LEU A 1 83 ? 1.554 21.656 -13.187 1.00 45.22 705 LEU A N 1
ATOM 673 C CA . LEU A 1 83 ? 1.319 20.682 -12.126 1.00 41.10 705 LEU A CA 1
ATOM 674 C C . LEU A 1 83 ? 2.582 20.447 -11.311 1.00 34.90 705 LEU A C 1
ATOM 675 O O . LEU A 1 83 ? 2.532 20.424 -10.075 1.00 31.64 705 LEU A O 1
ATOM 680 N N . LYS A 1 84 ? 3.726 20.273 -11.986 1.00 43.31 706 LYS A N 1
ATOM 681 C CA . LYS A 1 84 ? 4.983 20.067 -11.272 1.00 42.32 706 LYS A CA 1
ATOM 682 C C . LYS A 1 84 ? 5.243 21.192 -10.276 1.00 41.70 706 LYS A C 1
ATOM 683 O O . LYS A 1 84 ? 5.636 20.938 -9.128 1.00 34.95 706 LYS A O 1
ATOM 689 N N . ASP A 1 85 ? 5.021 22.442 -10.694 1.00 41.89 707 ASP A N 1
ATOM 690 C CA . ASP A 1 85 ? 5.248 23.577 -9.805 1.00 37.92 707 ASP A CA 1
ATOM 691 C C . ASP A 1 85 ? 4.281 23.566 -8.628 1.00 37.51 707 ASP A C 1
ATOM 692 O O . ASP A 1 85 ? 4.664 23.878 -7.488 1.00 36.43 707 ASP A O 1
ATOM 697 N N . GLN A 1 86 ? 3.013 23.245 -8.892 1.00 30.66 708 GLN A N 1
ATOM 698 C CA . GLN A 1 86 ? 2.027 23.185 -7.820 1.00 30.41 708 GLN A CA 1
ATOM 699 C C . GLN A 1 86 ? 2.418 22.136 -6.786 1.00 33.66 708 GLN A C 1
ATOM 700 O O . GLN A 1 86 ? 2.381 22.387 -5.574 1.00 31.14 708 GLN A O 1
ATOM 706 N N . LEU A 1 87 ? 2.790 20.943 -7.257 1.00 35.50 709 LEU A N 1
ATOM 707 C CA . LEU A 1 87 ? 3.228 19.891 -6.349 1.00 36.69 709 LEU A CA 1
ATOM 708 C C . LEU A 1 87 ? 4.462 20.315 -5.575 1.00 40.18 709 LEU A C 1
ATOM 709 O O . LEU A 1 87 ? 4.578 20.029 -4.380 1.00 35.65 709 LEU A O 1
ATOM 714 N N . PHE A 1 88 ? 5.397 21.005 -6.236 1.00 39.92 710 PHE A N 1
ATOM 715 C CA . PHE A 1 88 ? 6.578 21.484 -5.529 1.00 41.78 710 PHE A CA 1
ATOM 716 C C . PHE A 1 88 ? 6.178 22.368 -4.363 1.00 36.86 710 PHE A C 1
ATOM 717 O O . PHE A 1 88 ? 6.625 22.164 -3.232 1.00 36.75 710 PHE A O 1
ATOM 725 N N . TYR A 1 89 ? 5.319 23.355 -4.624 1.00 39.18 711 TYR A N 1
ATOM 726 C CA . TYR A 1 89 ? 4.929 24.290 -3.573 1.00 34.33 711 TYR A CA 1
ATOM 727 C C . TYR A 1 89 ? 4.197 23.588 -2.440 1.00 36.67 711 TYR A C 1
ATOM 728 O O . TYR A 1 89 ? 4.451 23.860 -1.261 1.00 31.58 711 TYR A O 1
ATOM 737 N N . LEU A 1 90 ? 3.267 22.695 -2.778 1.00 34.58 712 LEU A N 1
ATOM 738 C CA . LEU A 1 90 ? 2.499 22.015 -1.741 1.00 30.37 712 LEU A CA 1
ATOM 739 C C . LEU A 1 90 ? 3.392 21.102 -0.900 1.00 30.37 712 LEU A C 1
ATOM 740 O O . LEU A 1 90 ? 3.289 21.069 0.339 1.00 33.01 712 LEU A O 1
ATOM 745 N N . ASP A 1 91 ? 4.301 20.380 -1.554 1.00 34.14 713 ASP A N 1
ATOM 746 C CA . ASP A 1 91 ? 5.203 19.497 -0.826 1.00 38.63 713 ASP A CA 1
ATOM 747 C C . ASP A 1 91 ? 6.187 20.284 0.024 1.00 40.85 713 ASP A C 1
ATOM 748 O O . ASP A 1 91 ? 6.554 19.846 1.123 1.00 39.53 713 ASP A O 1
ATOM 753 N N . LYS A 1 92 ? 6.618 21.454 -0.461 1.00 38.66 714 LYS A N 1
ATOM 754 C CA . LYS A 1 92 ? 7.527 22.282 0.319 1.00 43.82 714 LYS A CA 1
ATOM 755 C C . LYS A 1 92 ? 6.819 22.904 1.508 1.00 37.28 714 LYS A C 1
ATOM 756 O O . LYS A 1 92 ? 7.418 23.056 2.572 1.00 41.69 714 LYS A O 1
ATOM 762 N N . LEU A 1 93 ? 5.552 23.288 1.344 1.00 37.90 715 LEU A N 1
ATOM 763 C CA . LEU A 1 93 ? 4.770 23.701 2.503 1.00 37.16 715 LEU A CA 1
ATOM 764 C C . LEU A 1 93 ? 4.743 22.604 3.556 1.00 42.26 715 LEU A C 1
ATOM 765 O O . LEU A 1 93 ? 5.044 22.859 4.729 1.00 41.02 715 LEU A O 1
ATOM 770 N N . LEU A 1 94 ? 4.386 21.376 3.158 1.00 40.80 716 LEU A N 1
ATOM 771 C CA . LEU A 1 94 ? 4.360 20.282 4.131 1.00 40.61 716 LEU A CA 1
ATOM 772 C C . LEU A 1 94 ? 5.731 20.078 4.784 1.00 37.92 716 LEU A C 1
ATOM 773 O O . LEU A 1 94 ? 5.816 19.871 6.001 1.00 43.32 716 LEU A O 1
ATOM 778 N N . GLU A 1 95 ? 6.814 20.135 4.000 1.00 37.51 717 GLU A N 1
ATOM 779 C CA . GLU A 1 95 ? 8.158 19.922 4.553 1.00 41.48 717 GLU A CA 1
ATOM 780 C C . GLU A 1 95 ? 8.555 21.039 5.518 1.00 40.40 717 GLU A C 1
ATOM 781 O O . GLU A 1 95 ? 9.061 20.785 6.622 1.00 37.29 717 GLU A O 1
ATOM 787 N N . ASN A 1 96 ? 8.376 22.289 5.094 1.00 41.47 718 ASN A N 1
ATOM 788 C CA . ASN A 1 96 ? 8.571 23.426 5.979 1.00 45.62 718 ASN A CA 1
ATOM 789 C C . ASN A 1 96 ? 7.829 23.238 7.290 1.00 39.78 718 ASN A C 1
ATOM 790 O O . ASN A 1 96 ? 8.411 23.387 8.367 1.00 49.73 718 ASN A O 1
ATOM 795 N N . LEU A 1 97 ? 6.539 22.905 7.222 1.00 39.76 719 LEU A N 1
ATOM 796 C CA . LEU A 1 97 ? 5.755 22.800 8.447 1.00 39.38 719 LEU A CA 1
ATOM 797 C C . LEU A 1 97 ? 6.254 21.665 9.332 1.00 52.13 719 LEU A C 1
ATOM 798 O O . LEU A 1 97 ? 6.322 21.814 10.558 1.00 49.23 719 LEU A O 1
ATOM 803 N N . TYR A 1 98 ? 6.611 20.524 8.734 1.00 43.03 720 TYR A N 1
ATOM 804 C CA . TYR A 1 98 ? 7.127 19.414 9.532 1.00 44.06 720 TYR A CA 1
ATOM 805 C C . TYR A 1 98 ? 8.419 19.806 10.245 1.00 49.59 720 TYR A C 1
ATOM 806 O O . TYR A 1 98 ? 8.539 19.646 11.468 1.00 55.82 720 TYR A O 1
ATOM 815 N N . PHE A 1 99 ? 9.407 20.312 9.498 1.00 48.86 721 PHE A N 1
ATOM 816 C CA . PHE A 1 99 ? 10.715 20.551 10.107 1.00 49.86 721 PHE A CA 1
ATOM 817 C C . PHE A 1 99 ? 10.713 21.767 11.016 1.00 55.63 721 PHE A C 1
ATOM 818 O O . PHE A 1 99 ? 11.474 21.806 11.989 1.00 64.66 721 PHE A O 1
ATOM 826 N N . GLN A 1 100 ? 9.882 22.765 10.713 1.00 55.99 722 GLN A N 1
ATOM 827 C CA . GLN A 1 100 ? 9.636 23.841 11.662 1.00 64.39 722 GLN A CA 1
ATOM 828 C C . GLN A 1 100 ? 9.058 23.288 12.960 1.00 65.27 722 GLN A C 1
ATOM 829 O O . GLN A 1 100 ? 9.397 23.760 14.053 1.00 73.53 722 GLN A O 1
ATOM 835 N N . GLY A 1 101 ? 8.205 22.270 12.859 1.00 64.85 723 GLY A N 1
ATOM 836 C CA . GLY A 1 101 ? 7.621 21.624 14.018 1.00 66.99 723 GLY A CA 1
ATOM 837 C C . GLY A 1 101 ? 8.495 20.541 14.621 1.00 77.38 723 GLY A C 1
ATOM 838 O O . GLY A 1 101 ? 8.015 19.691 15.376 1.00 83.34 723 GLY A O 1
ATOM 839 N N . VAL A 1 102 ? 9.775 20.546 14.257 1.00 77.79 724 VAL A N 1
ATOM 840 C CA . VAL A 1 102 ? 10.801 19.784 14.969 1.00 80.17 724 VAL A CA 1
ATOM 841 C C . VAL A 1 102 ? 12.016 20.631 15.327 1.00 76.02 724 VAL A C 1
ATOM 842 O O . VAL A 1 102 ? 12.765 20.280 16.258 1.00 77.51 724 VAL A O 1
ATOM 846 N N . GLU A 1 103 ? 12.230 21.768 14.672 1.00 78.96 725 GLU A N 1
ATOM 847 C CA . GLU A 1 103 ? 13.257 22.729 15.072 1.00 83.00 725 GLU A CA 1
ATOM 848 C C . GLU A 1 103 ? 12.708 23.682 16.131 1.00 78.94 725 GLU A C 1
ATOM 849 O O . GLU A 1 103 ? 11.507 23.954 16.172 1.00 71.76 725 GLU A O 1
ATOM 855 N N . ASP B 1 2 ? -13.028 30.742 -7.614 1.00 57.76 624 ASP B N 1
ATOM 856 C CA . ASP B 1 2 ? -12.770 32.173 -7.712 1.00 56.56 624 ASP B CA 1
ATOM 857 C C . ASP B 1 2 ? -11.428 32.451 -8.380 1.00 49.92 624 ASP B C 1
ATOM 858 O O . ASP B 1 2 ? -10.419 31.857 -8.025 1.00 55.85 624 ASP B O 1
ATOM 863 N N . GLU B 1 3 ? -11.417 33.354 -9.353 1.00 48.88 625 GLU B N 1
ATOM 864 C CA . GLU B 1 3 ? -10.191 33.707 -10.060 1.00 47.52 625 GLU B CA 1
ATOM 865 C C . GLU B 1 3 ? -9.513 34.875 -9.347 1.00 41.52 625 GLU B C 1
ATOM 866 O O . GLU B 1 3 ? -10.101 35.955 -9.217 1.00 41.60 625 GLU B O 1
ATOM 872 N N . TYR B 1 4 ? -8.275 34.665 -8.893 1.00 37.74 626 TYR B N 1
ATOM 873 C CA . TYR B 1 4 ? -7.596 35.675 -8.091 1.00 38.17 626 TYR B CA 1
ATOM 874 C C . TYR B 1 4 ? -6.500 36.434 -8.824 1.00 34.76 626 TYR B C 1
ATOM 875 O O . TYR B 1 4 ? -5.826 37.247 -8.180 1.00 33.01 626 TYR B O 1
ATOM 884 N N . LYS B 1 5 ? -6.288 36.202 -10.129 1.00 34.20 627 LYS B N 1
ATOM 885 C CA . LYS B 1 5 ? -5.076 36.716 -10.767 1.00 35.08 627 LYS B CA 1
ATOM 886 C C . LYS B 1 5 ? -5.055 38.238 -10.775 1.00 33.67 627 LYS B C 1
ATOM 887 O O . LYS B 1 5 ? -4.008 38.856 -10.534 1.00 34.06 627 LYS B O 1
ATOM 893 N N . THR B 1 6 ? -6.211 38.862 -11.014 1.00 32.74 628 THR B N 1
ATOM 894 C CA . THR B 1 6 ? -6.257 40.319 -11.073 1.00 34.26 628 THR B CA 1
ATOM 895 C C . THR B 1 6 ? -6.043 40.946 -9.695 1.00 35.18 628 THR B C 1
ATOM 896 O O . THR B 1 6 ? -5.301 41.929 -9.571 1.00 34.24 628 THR B O 1
ATOM 900 N N . ASN B 1 7 ? -6.692 40.407 -8.651 1.00 29.16 629 ASN B N 1
ATOM 901 C CA . ASN B 1 7 ? -6.413 40.867 -7.287 1.00 28.91 629 ASN B CA 1
ATOM 902 C C . ASN B 1 7 ? -4.923 40.749 -6.953 1.00 31.38 629 ASN B C 1
ATOM 903 O O . ASN B 1 7 ? -4.333 41.641 -6.317 1.00 33.24 629 ASN B O 1
ATOM 908 N N . PHE B 1 8 ? -4.290 39.648 -7.374 1.00 31.58 630 PHE B N 1
ATOM 909 C CA . PHE B 1 8 ? -2.877 39.457 -7.069 1.00 29.71 630 PHE B CA 1
ATOM 910 C C . PHE B 1 8 ? -1.999 40.486 -7.783 1.00 28.40 630 PHE B C 1
ATOM 911 O O . PHE B 1 8 ? -1.066 41.039 -7.181 1.00 28.81 630 PHE B O 1
ATOM 919 N N . ILE B 1 9 ? -2.269 40.752 -9.065 1.00 32.15 631 ILE B N 1
ATOM 920 C CA . ILE B 1 9 ? -1.513 41.791 -9.770 1.00 32.54 631 ILE B CA 1
ATOM 921 C C . ILE B 1 9 ? -1.700 43.146 -9.095 1.00 34.55 631 ILE B C 1
ATOM 922 O O . ILE B 1 9 ? -0.750 43.940 -8.981 1.00 31.54 631 ILE B O 1
ATOM 927 N N . ASP B 1 10 ? -2.925 43.446 -8.651 1.00 29.73 632 ASP B N 1
ATOM 928 C CA . ASP B 1 10 ? -3.144 44.706 -7.933 1.00 35.40 632 ASP B CA 1
ATOM 929 C C . ASP B 1 10 ? -2.238 44.801 -6.706 1.00 36.72 632 ASP B C 1
ATOM 930 O O . ASP B 1 10 ? -1.651 45.869 -6.417 1.00 31.28 632 ASP B O 1
ATOM 935 N N . LEU B 1 11 ? -2.068 43.673 -6.004 1.00 32.44 633 LEU B N 1
ATOM 936 C CA . LEU B 1 11 ? -1.241 43.659 -4.797 1.00 29.99 633 LEU B CA 1
ATOM 937 C C . LEU B 1 11 ? 0.244 43.806 -5.114 1.00 32.10 633 LEU B C 1
ATOM 938 O O . LEU B 1 11 ? 0.964 44.541 -4.424 1.00 31.00 633 LEU B O 1
ATOM 943 N N . THR B 1 12 ? 0.743 43.076 -6.114 1.00 30.52 634 THR B N 1
ATOM 944 C CA . THR B 1 12 ? 2.176 43.178 -6.392 1.00 32.91 634 THR B CA 1
ATOM 945 C C . THR B 1 12 ? 2.524 44.563 -6.930 1.00 32.50 634 THR B C 1
ATOM 946 O O . THR B 1 12 ? 3.557 45.144 -6.554 1.00 35.15 634 THR B O 1
ATOM 950 N N . ARG B 1 13 ? 1.653 45.125 -7.777 1.00 28.20 635 ARG B N 1
ATOM 951 C CA . ARG B 1 13 ? 1.881 46.479 -8.277 1.00 28.72 635 ARG B CA 1
ATOM 952 C C . ARG B 1 13 ? 1.908 47.491 -7.137 1.00 31.82 635 ARG B C 1
ATOM 953 O O . ARG B 1 13 ? 2.755 48.400 -7.126 1.00 32.21 635 ARG B O 1
ATOM 961 N N . GLU B 1 14 ? 0.996 47.355 -6.164 1.00 32.24 636 GLU B N 1
ATOM 962 C CA . GLU B 1 14 ? 1.006 48.314 -5.062 1.00 35.40 636 GLU B CA 1
ATOM 963 C C . GLU B 1 14 ? 2.213 48.116 -4.145 1.00 38.93 636 GLU B C 1
ATOM 964 O O . GLU B 1 14 ? 2.757 49.097 -3.630 1.00 33.76 636 GLU B O 1
ATOM 970 N N . ALA B 1 15 ? 2.655 46.873 -3.929 1.00 32.38 637 ALA B N 1
ATOM 971 C CA . ALA B 1 15 ? 3.858 46.658 -3.126 1.00 35.45 637 ALA B CA 1
ATOM 972 C C . ALA B 1 15 ? 5.073 47.323 -3.762 1.00 33.13 637 ALA B C 1
ATOM 973 O O . ALA B 1 15 ? 5.891 47.952 -3.067 1.00 32.56 637 ALA B O 1
ATOM 975 N N . LEU B 1 16 ? 5.199 47.208 -5.086 1.00 31.63 638 LEU B N 1
ATOM 976 C CA . LEU B 1 16 ? 6.300 47.869 -5.772 1.00 32.44 638 LEU B CA 1
ATOM 977 C C . LEU B 1 16 ? 6.166 49.385 -5.684 1.00 31.50 638 LEU B C 1
ATOM 978 O O . LEU B 1 16 ? 7.163 50.100 -5.500 1.00 34.54 638 LEU B O 1
ATOM 983 N N . SER B 1 17 ? 4.943 49.891 -5.827 1.00 32.65 639 SER B N 1
ATOM 984 C CA A SER B 1 17 ? 4.755 51.332 -5.725 0.45 31.37 639 SER B CA 1
ATOM 985 C CA B SER B 1 17 ? 4.698 51.328 -5.706 0.55 30.58 639 SER B CA 1
ATOM 986 C C . SER B 1 17 ? 5.117 51.839 -4.335 1.00 32.09 639 SER B C 1
ATOM 987 O O . SER B 1 17 ? 5.684 52.929 -4.203 1.00 31.81 639 SER B O 1
ATOM 992 N N . LEU B 1 18 ? 4.827 51.062 -3.289 1.00 30.28 640 LEU B N 1
ATOM 993 C CA . LEU B 1 18 ? 5.191 51.506 -1.946 1.00 29.08 640 LEU B CA 1
ATOM 994 C C . LEU B 1 18 ? 6.701 51.516 -1.748 1.00 28.06 640 LEU B C 1
ATOM 995 O O . LEU B 1 18 ? 7.244 52.458 -1.157 1.00 29.40 640 LEU B O 1
ATOM 1000 N N . ILE B 1 19 ? 7.400 50.475 -2.213 1.00 26.29 641 ILE B N 1
ATOM 1001 C CA . ILE B 1 19 ? 8.862 50.498 -2.136 1.00 29.06 641 ILE B CA 1
ATOM 1002 C C . ILE B 1 19 ? 9.421 51.727 -2.846 1.00 29.86 641 ILE B C 1
ATOM 1003 O O . ILE B 1 19 ? 10.269 52.453 -2.301 1.00 29.93 641 ILE B O 1
ATOM 1008 N N . LEU B 1 20 ? 8.965 51.971 -4.077 1.00 28.25 642 LEU B N 1
ATOM 1009 C CA . LEU B 1 20 ? 9.510 53.083 -4.854 1.00 30.67 642 LEU B CA 1
ATOM 1010 C C . LEU B 1 20 ? 9.186 54.426 -4.214 1.00 29.06 642 LEU B C 1
ATOM 1011 O O . LEU B 1 20 ? 10.040 55.320 -4.177 1.00 33.01 642 LEU B O 1
ATOM 1016 N N . GLN B 1 21 ? 7.962 54.583 -3.702 1.00 29.24 643 GLN B N 1
ATOM 1017 C CA . GLN B 1 21 ? 7.587 55.823 -3.027 1.00 30.49 643 GLN B CA 1
ATOM 1018 C C . GLN B 1 21 ? 8.385 56.030 -1.752 1.00 34.00 643 GLN B C 1
ATOM 1019 O O . GLN B 1 21 ? 8.744 57.163 -1.425 1.00 32.21 643 GLN B O 1
ATOM 1025 N N . ASP B 1 22 ? 8.645 54.957 -1.007 1.00 28.90 644 ASP B N 1
ATOM 1026 C CA . ASP B 1 22 ? 9.517 55.054 0.157 1.00 32.88 644 ASP B CA 1
ATOM 1027 C C . ASP B 1 22 ? 10.900 55.564 -0.234 1.00 32.75 644 ASP B C 1
ATOM 1028 O O . ASP B 1 22 ? 11.432 56.490 0.392 1.00 34.16 644 ASP B O 1
ATOM 1033 N N . LEU B 1 23 ? 11.469 55.009 -1.306 1.00 31.25 645 LEU B N 1
ATOM 1034 C CA . LEU B 1 23 ? 12.765 55.482 -1.787 1.00 28.50 645 LEU B CA 1
ATOM 1035 C C . LEU B 1 23 ? 12.708 56.957 -2.182 1.00 35.85 645 LEU B C 1
ATOM 1036 O O . LEU B 1 23 ? 13.587 57.740 -1.814 1.00 31.84 645 LEU B O 1
ATOM 1041 N N . LYS B 1 24 ? 11.667 57.353 -2.909 1.00 27.18 646 LYS B N 1
ATOM 1042 C CA . LYS B 1 24 ? 11.628 58.718 -3.427 1.00 27.90 646 LYS B CA 1
ATOM 1043 C C . LYS B 1 24 ? 11.367 59.731 -2.322 1.00 33.05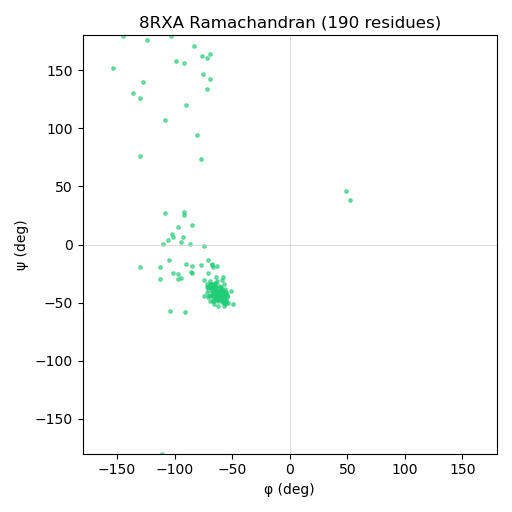 646 LYS B C 1
ATOM 1044 O O . LYS B 1 24 ? 11.984 60.810 -2.301 1.00 35.41 646 LYS B O 1
ATOM 1050 N N . ASN B 1 25 ? 10.450 59.424 -1.408 1.00 31.84 647 ASN B N 1
ATOM 1051 C CA . ASN B 1 25 ? 9.958 60.422 -0.464 1.00 33.60 647 ASN B CA 1
ATOM 1052 C C . ASN B 1 25 ? 10.650 60.370 0.881 1.00 39.60 647 ASN B C 1
ATOM 1053 O O . ASN B 1 25 ? 10.690 61.386 1.579 1.00 34.83 647 ASN B O 1
ATOM 1058 N N . ASN B 1 26 ? 11.194 59.218 1.277 1.00 31.44 648 ASN B N 1
ATOM 1059 C CA . ASN B 1 26 ? 11.799 59.092 2.592 1.00 31.78 648 ASN B CA 1
ATOM 1060 C C . ASN B 1 26 ? 13.302 58.885 2.560 1.00 44.87 648 ASN B C 1
ATOM 1061 O O . ASN B 1 26 ? 13.990 59.331 3.485 1.00 50.77 648 ASN B O 1
ATOM 1066 N N . VAL B 1 27 ? 13.834 58.259 1.510 1.00 31.65 649 VAL B N 1
ATOM 1067 C CA . VAL B 1 27 ? 15.266 57.991 1.440 1.00 35.22 649 VAL B CA 1
ATOM 1068 C C . VAL B 1 27 ? 15.992 59.130 0.740 1.00 34.83 649 VAL B C 1
ATOM 1069 O O . VAL B 1 27 ? 16.895 59.745 1.318 1.00 42.34 649 VAL B O 1
ATOM 1073 N N . ILE B 1 28 ? 15.604 59.414 -0.507 1.00 31.71 650 ILE B N 1
ATOM 1074 C CA . ILE B 1 28 ? 16.366 60.376 -1.310 1.00 32.30 650 ILE B CA 1
ATOM 1075 C C . ILE B 1 28 ? 16.512 61.721 -0.616 1.00 40.96 650 ILE B C 1
ATOM 1076 O O . ILE B 1 28 ? 17.624 62.272 -0.629 1.00 44.08 650 ILE B O 1
ATOM 1081 N N . PRO B 1 29 ? 15.494 62.289 0.040 1.00 37.35 651 PRO B N 1
ATOM 1082 C CA . PRO B 1 29 ? 15.709 63.599 0.691 1.00 37.63 651 PRO B CA 1
ATOM 1083 C C . PRO B 1 29 ? 16.665 63.559 1.878 1.00 44.05 651 PRO B C 1
ATOM 1084 O O . PRO B 1 29 ? 17.165 64.619 2.279 1.00 50.98 651 PRO B O 1
ATOM 1088 N N . LYS B 1 30 ? 16.944 62.387 2.452 1.00 46.42 652 LYS B N 1
ATOM 1089 C CA . LYS B 1 30 ? 17.739 62.300 3.671 1.00 41.90 652 LYS B CA 1
ATOM 1090 C C . LYS B 1 30 ? 19.166 61.809 3.465 1.00 48.95 652 LYS B C 1
ATOM 1091 O O . LYS B 1 30 ? 19.973 61.932 4.391 1.00 57.44 652 LYS B O 1
ATOM 1097 N N . ILE B 1 31 ? 19.505 61.262 2.305 1.00 39.79 653 ILE B N 1
ATOM 1098 C CA . ILE B 1 31 ? 20.828 60.640 2.165 1.00 39.06 653 ILE B CA 1
ATOM 1099 C C . ILE B 1 31 ? 21.893 61.722 2.034 1.00 46.61 653 ILE B C 1
ATOM 1100 O O . ILE B 1 31 ? 21.605 62.805 1.492 1.00 41.93 653 ILE B O 1
ATOM 1105 N N . PRO B 1 32 ? 23.125 61.494 2.549 1.00 41.62 654 PRO B N 1
ATOM 1106 C CA . PRO B 1 32 ? 24.248 62.449 2.415 1.00 49.57 654 PRO B CA 1
ATOM 1107 C C . PRO B 1 32 ? 24.904 62.322 1.043 1.00 41.83 654 PRO B C 1
ATOM 1108 O O . PRO B 1 32 ? 25.794 61.504 0.786 1.00 56.36 654 PRO B O 1
ATOM 1112 N N . VAL B 1 33 ? 24.432 63.174 0.136 1.00 46.49 655 VAL B N 1
ATOM 1113 C CA . VAL B 1 33 ? 24.775 63.139 -1.277 1.00 48.32 655 VAL B CA 1
ATOM 1114 C C . VAL B 1 33 ? 24.606 64.561 -1.806 1.00 43.08 655 VAL B C 1
ATOM 1115 O O . VAL B 1 33 ? 23.835 65.357 -1.264 1.00 48.74 655 VAL B O 1
ATOM 1119 N N . GLY B 1 34 ? 25.371 64.893 -2.848 1.00 47.87 656 GLY B N 1
ATOM 1120 C CA . GLY B 1 34 ? 25.268 66.208 -3.455 1.00 44.76 656 GLY B CA 1
ATOM 1121 C C . GLY B 1 34 ? 23.956 66.416 -4.193 1.00 45.12 656 GLY B C 1
ATOM 1122 O O . GLY B 1 34 ? 23.228 65.477 -4.512 1.00 50.63 656 GLY B O 1
ATOM 1123 N N . ILE B 1 35 ? 23.645 67.683 -4.479 1.00 52.80 657 ILE B N 1
ATOM 1124 C CA . ILE B 1 35 ? 22.339 67.991 -5.061 1.00 38.50 657 ILE B CA 1
ATOM 1125 C C . ILE B 1 35 ? 22.201 67.349 -6.439 1.00 47.06 657 ILE B C 1
ATOM 1126 O O . ILE B 1 35 ? 21.124 66.847 -6.802 1.00 39.76 657 ILE B O 1
ATOM 1131 N N . GLU B 1 36 ? 23.292 67.316 -7.211 1.00 40.08 658 GLU B N 1
ATOM 1132 C CA . GLU B 1 36 ? 23.225 66.759 -8.561 1.00 46.15 658 GLU B CA 1
ATOM 1133 C C . GLU B 1 36 ? 22.888 65.273 -8.519 1.00 43.78 658 GLU B C 1
ATOM 1134 O O . GLU B 1 36 ? 21.991 64.793 -9.234 1.00 44.08 658 GLU B O 1
ATOM 1140 N N . LYS B 1 37 ? 23.571 64.535 -7.651 1.00 44.97 659 LYS B N 1
ATOM 1141 C CA . LYS B 1 37 ? 23.302 63.110 -7.546 1.00 36.78 659 LYS B CA 1
ATOM 1142 C C . LYS B 1 37 ? 21.921 62.860 -6.952 1.00 37.85 659 LYS B C 1
ATOM 1143 O O . LYS B 1 37 ? 21.233 61.908 -7.349 1.00 43.83 659 LYS B O 1
ATOM 1149 N N . ARG B 1 38 ? 21.482 63.723 -6.027 1.00 44.03 660 ARG B N 1
ATOM 1150 C CA . ARG B 1 38 ? 20.147 63.575 -5.457 1.00 41.93 660 ARG B CA 1
ATOM 1151 C C . ARG B 1 38 ? 19.078 63.730 -6.529 1.00 45.48 660 ARG B C 1
ATOM 1152 O O . ARG B 1 38 ? 18.127 62.938 -6.595 1.00 40.19 660 ARG B O 1
ATOM 1160 N N . GLU B 1 39 ? 19.241 64.725 -7.401 1.00 40.07 661 GLU B N 1
ATOM 1161 C CA . GLU B 1 39 ? 18.283 64.955 -8.479 1.00 38.08 661 GLU B CA 1
ATOM 1162 C C . GLU B 1 39 ? 18.335 63.852 -9.530 1.00 38.69 661 GLU B C 1
ATOM 1163 O O . GLU B 1 39 ? 17.305 63.521 -10.133 1.00 39.61 661 GLU B O 1
ATOM 1169 N N . ARG B 1 40 ? 19.508 63.244 -9.746 1.00 42.22 662 ARG B N 1
ATOM 1170 C CA . ARG B 1 40 ? 19.571 62.085 -10.636 1.00 40.68 662 ARG B CA 1
ATOM 1171 C C . ARG B 1 40 ? 18.785 60.904 -10.068 1.00 40.20 662 ARG B C 1
ATOM 1172 O O . ARG B 1 40 ? 18.022 60.245 -10.789 1.00 41.11 662 ARG B O 1
ATOM 1180 N N . TYR B 1 41 ? 18.984 60.602 -8.779 1.00 41.92 663 TYR B N 1
ATOM 1181 C CA . TYR B 1 41 ? 18.164 59.587 -8.116 1.00 40.76 663 TYR B CA 1
ATOM 1182 C C . TYR B 1 41 ? 16.674 59.922 -8.204 1.00 37.64 663 TYR B C 1
ATOM 1183 O O . TYR B 1 41 ? 15.841 59.038 -8.432 1.00 37.66 663 TYR B O 1
ATOM 1192 N N . LYS B 1 42 ? 16.310 61.182 -7.964 1.00 29.35 664 LYS B N 1
ATOM 1193 C CA . LYS B 1 42 ? 14.895 61.552 -7.978 1.00 30.87 664 LYS B CA 1
ATOM 1194 C C . LYS B 1 42 ? 14.282 61.339 -9.360 1.00 35.87 664 LYS B C 1
ATOM 1195 O O . LYS B 1 42 ? 13.179 60.790 -9.487 1.00 33.16 664 LYS B O 1
ATOM 1201 N N . ASN B 1 43 ? 14.986 61.770 -10.411 1.00 32.80 665 ASN B N 1
ATOM 1202 C CA . ASN B 1 43 ? 14.494 61.564 -11.772 1.00 37.70 665 ASN B CA 1
ATOM 1203 C C . ASN B 1 43 ? 14.382 60.071 -12.098 1.00 35.45 665 ASN B C 1
ATOM 1204 O O . ASN B 1 43 ? 13.388 59.626 -12.695 1.00 33.81 665 ASN B O 1
ATOM 1209 N N . SER B 1 44 ? 15.397 59.290 -11.715 1.00 34.56 666 SER B N 1
ATOM 1210 C CA . SER B 1 44 ? 15.335 57.837 -11.857 1.00 32.08 666 SER B CA 1
ATOM 1211 C C . SER B 1 44 ? 14.081 57.264 -11.203 1.00 33.75 666 SER B C 1
ATOM 1212 O O . SER B 1 44 ? 13.347 56.475 -11.813 1.00 37.48 666 SER B O 1
ATOM 1215 N N . LEU B 1 45 ? 13.830 57.634 -9.949 1.00 30.87 667 LEU B N 1
ATOM 1216 C CA . LEU B 1 45 ? 12.701 57.054 -9.229 1.00 30.62 667 LEU B CA 1
ATOM 1217 C C . LEU B 1 45 ? 11.372 57.468 -9.842 1.00 37.53 667 LEU B C 1
ATOM 1218 O O . LEU B 1 45 ? 10.422 56.680 -9.856 1.00 31.45 667 LEU B O 1
ATOM 1223 N N . ARG B 1 46 ? 11.261 58.713 -10.328 1.00 30.74 668 ARG B N 1
ATOM 1224 C CA A ARG B 1 46 ? 10.023 59.111 -10.994 0.59 29.10 668 ARG B CA 1
ATOM 1225 C CA B ARG B 1 46 ? 10.032 59.121 -11.007 0.41 29.09 668 ARG B CA 1
ATOM 1226 C C . ARG B 1 46 ? 9.775 58.273 -12.241 1.00 34.43 668 ARG B C 1
ATOM 1227 O O . ARG B 1 46 ? 8.628 57.883 -12.520 1.00 33.21 668 ARG B O 1
ATOM 1242 N N . LEU B 1 47 ? 10.831 57.973 -12.999 1.00 31.13 669 LEU B N 1
ATOM 1243 C CA . LEU B 1 47 ? 10.645 57.111 -14.160 1.00 30.21 669 LEU B CA 1
ATOM 1244 C C . LEU B 1 47 ? 10.235 55.698 -13.736 1.00 35.01 669 LEU B C 1
ATOM 1245 O O . LEU B 1 47 ? 9.363 55.077 -14.363 1.00 32.19 669 LEU B O 1
ATOM 1250 N N . CYS B 1 48 ? 10.834 55.188 -12.657 1.00 30.83 670 CYS B N 1
ATOM 1251 C CA . CYS B 1 48 ? 10.474 53.848 -12.176 1.00 29.08 670 CYS B CA 1
ATOM 1252 C C . CYS B 1 48 ? 9.028 53.799 -11.700 1.00 29.80 670 CYS B C 1
ATOM 1253 O O . CYS B 1 48 ? 8.304 52.827 -11.955 1.00 32.45 670 CYS B O 1
ATOM 1256 N N . LEU B 1 49 ? 8.588 54.853 -11.007 1.00 29.93 671 LEU B N 1
ATOM 1257 C CA . LEU B 1 49 ? 7.209 54.923 -10.546 1.00 26.71 671 LEU B CA 1
ATOM 1258 C C . LEU B 1 49 ? 6.248 54.949 -11.716 1.00 29.68 671 LEU B C 1
ATOM 1259 O O . LEU B 1 49 ? 5.254 54.216 -11.722 1.00 32.92 671 LEU B O 1
ATOM 1264 N N . LYS B 1 50 ? 6.523 55.797 -12.708 1.00 28.40 672 LYS B N 1
ATOM 1265 C CA . LYS B 1 50 ? 5.678 55.848 -13.893 1.00 35.17 672 LYS B CA 1
ATOM 1266 C C . LYS B 1 50 ? 5.559 54.467 -14.522 1.00 35.73 672 LYS B C 1
ATOM 1267 O O . LYS B 1 50 ? 4.449 53.985 -14.791 1.00 32.76 672 LYS B O 1
ATOM 1273 N N . SER B 1 51 ? 6.700 53.804 -14.734 1.00 32.44 673 SER B N 1
ATOM 1274 C CA . SER B 1 51 ? 6.682 52.489 -15.364 1.00 38.51 673 SER B CA 1
ATOM 1275 C C . SER B 1 51 ? 5.864 51.496 -14.551 1.00 32.62 673 SER B C 1
ATOM 1276 O O . SER B 1 51 ? 5.028 50.766 -15.099 1.00 35.39 67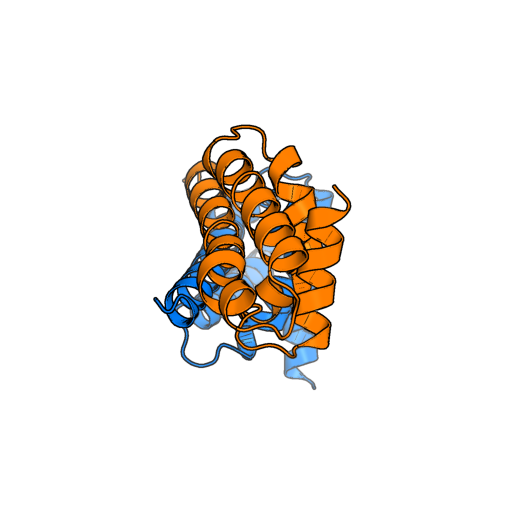3 SER B O 1
ATOM 1279 N N . ALA B 1 52 ? 6.105 51.438 -13.240 1.00 28.84 674 ALA B N 1
ATOM 1280 C CA . ALA B 1 52 ? 5.434 50.441 -12.410 1.00 32.45 674 ALA B CA 1
ATOM 1281 C C . ALA B 1 52 ? 3.934 50.703 -12.314 1.00 36.18 674 ALA B C 1
ATOM 1282 O O . ALA B 1 52 ? 3.138 49.757 -12.281 1.00 35.43 674 ALA B O 1
ATOM 1284 N N . ARG B 1 53 ? 3.527 51.980 -12.258 1.00 32.28 675 ARG B N 1
ATOM 1285 C CA . ARG B 1 53 ? 2.105 52.310 -12.233 1.00 35.07 675 ARG B CA 1
ATOM 1286 C C . ARG B 1 53 ? 1.430 51.910 -13.527 1.00 35.64 675 ARG B C 1
ATOM 1287 O O . ARG B 1 53 ? 0.266 51.497 -13.531 1.00 40.02 675 ARG B O 1
ATOM 1295 N N . ASN B 1 54 ? 2.121 52.080 -14.642 1.00 36.58 676 ASN B N 1
ATOM 1296 C CA . ASN B 1 54 ? 1.395 52.045 -15.897 1.00 34.98 676 ASN B CA 1
ATOM 1297 C C . ASN B 1 54 ? 1.385 50.665 -16.556 1.00 41.28 676 ASN B C 1
ATOM 1298 O O . ASN B 1 54 ? 0.420 50.332 -17.255 1.00 41.10 676 ASN B O 1
ATOM 1303 N N . THR B 1 55 ? 2.406 49.832 -16.332 1.00 36.08 677 THR B N 1
ATOM 1304 C CA . THR B 1 55 ? 2.611 48.685 -17.214 1.00 34.86 677 THR B CA 1
ATOM 1305 C C . THR B 1 55 ? 1.557 47.602 -17.000 1.00 41.19 677 THR B C 1
ATOM 1306 O O . THR B 1 55 ? 1.240 47.221 -15.868 1.00 37.03 677 THR B O 1
ATOM 1310 N N . GLN B 1 56 ? 1.013 47.097 -18.102 1.00 38.19 678 GLN B N 1
ATOM 1311 C CA . GLN B 1 56 ? 0.195 45.895 -18.063 1.00 37.25 678 GLN B CA 1
ATOM 1312 C C . GLN B 1 56 ? 0.998 44.632 -18.317 1.00 38.21 678 GLN B C 1
ATOM 1313 O O . GLN B 1 56 ? 0.411 43.553 -18.413 1.00 40.84 678 GLN B O 1
ATOM 1319 N N . HIS B 1 57 ? 2.320 44.722 -18.406 1.00 37.68 679 HIS B N 1
ATOM 1320 C CA . HIS B 1 57 ? 3.164 43.564 -18.702 1.00 36.46 679 HIS B CA 1
ATOM 1321 C C . HIS B 1 57 ? 3.924 43.167 -17.431 1.00 36.61 679 HIS B C 1
ATOM 1322 O O . HIS B 1 57 ? 4.879 43.838 -17.033 1.00 32.93 679 HIS B O 1
ATOM 1329 N N . MET B 1 58 ? 3.519 42.043 -16.813 1.00 36.27 680 MET B N 1
ATOM 1330 C CA . MET B 1 58 ? 4.060 41.654 -15.507 1.00 34.51 680 MET B CA 1
ATOM 1331 C C . MET B 1 58 ? 5.551 41.360 -15.560 1.00 31.52 680 MET B C 1
ATOM 1332 O O . MET B 1 58 ? 6.251 41.515 -14.551 1.00 34.94 680 MET B O 1
ATOM 1337 N N . ASN B 1 59 ? 6.054 40.934 -16.713 1.00 35.55 681 ASN B N 1
ATOM 1338 C CA . ASN B 1 59 ? 7.487 40.729 -16.864 1.00 40.73 681 ASN B CA 1
ATOM 1339 C C . ASN B 1 59 ? 8.273 42.022 -16.695 1.00 38.93 681 ASN B C 1
ATOM 1340 O O . ASN B 1 59 ? 9.488 41.975 -16.476 1.00 39.70 681 ASN B O 1
ATOM 1345 N N . GLU B 1 60 ? 7.617 43.175 -16.809 1.00 34.04 682 GLU B N 1
ATOM 1346 C CA . GLU B 1 60 ? 8.300 44.445 -16.589 1.00 32.01 682 GLU B CA 1
ATOM 1347 C C . GLU B 1 60 ? 8.349 44.843 -15.120 1.00 36.83 682 GLU B C 1
ATOM 1348 O O . GLU B 1 60 ? 9.158 45.710 -14.751 1.00 41.12 682 GLU B O 1
ATOM 1354 N N . LEU B 1 61 ? 7.496 44.258 -14.274 1.00 31.16 683 LEU B N 1
ATOM 1355 C CA . LEU B 1 61 ? 7.649 44.479 -12.842 1.00 31.23 683 LEU B CA 1
ATOM 1356 C C . LEU B 1 61 ? 8.660 43.519 -12.242 1.00 30.78 683 LEU B C 1
ATOM 1357 O O . LEU B 1 61 ? 9.225 43.797 -11.180 1.00 31.84 683 LEU B O 1
ATOM 1362 N N . GLU B 1 62 ? 8.860 42.374 -12.890 1.00 36.11 684 GLU B N 1
ATOM 1363 C CA . GLU B 1 62 ? 9.703 41.323 -12.324 1.00 31.05 684 GLU B CA 1
ATOM 1364 C C . GLU B 1 62 ? 11.119 41.782 -11.985 1.00 29.67 684 GLU B C 1
ATOM 1365 O O . GLU B 1 62 ? 11.603 41.414 -10.903 1.00 31.88 684 GLU B O 1
ATOM 1371 N N . PRO B 1 63 ? 11.833 42.555 -12.819 1.00 35.94 685 PRO B N 1
ATOM 1372 C CA . PRO B 1 63 ? 13.191 42.980 -12.422 1.00 41.66 685 PRO B CA 1
ATOM 1373 C C . PRO B 1 63 ? 13.225 43.776 -11.130 1.00 30.50 685 PRO B C 1
ATOM 1374 O O . PRO B 1 63 ? 14.142 43.595 -10.316 1.00 33.07 685 PRO B O 1
ATOM 1378 N N . TYR B 1 64 ? 12.239 44.652 -10.925 1.00 31.06 686 TYR B N 1
ATOM 1379 C CA . TYR B 1 64 ? 12.125 45.406 -9.678 1.00 37.00 686 TYR B CA 1
ATOM 1380 C C . TYR B 1 64 ? 11.830 44.492 -8.498 1.00 27.98 686 TYR B C 1
ATOM 1381 O O . TYR B 1 64 ? 12.470 44.594 -7.442 1.00 28.38 686 TYR B O 1
ATOM 1390 N N . LEU B 1 65 ? 10.810 43.638 -8.636 1.00 29.42 687 LEU B N 1
ATOM 1391 C CA . LEU B 1 65 ? 10.445 42.749 -7.541 1.00 30.99 687 LEU B CA 1
ATOM 1392 C C . LEU B 1 65 ? 11.596 41.819 -7.193 1.00 31.46 687 LEU B C 1
ATOM 1393 O O . LEU B 1 65 ? 11.806 41.498 -6.019 1.00 31.88 687 LEU B O 1
ATOM 1398 N N . GLU B 1 66 ? 12.357 41.387 -8.199 1.00 30.99 688 GLU B N 1
ATOM 1399 C CA . GLU B 1 66 ? 13.572 40.630 -7.920 1.00 36.70 688 GLU B CA 1
ATOM 1400 C C . GLU B 1 66 ? 14.574 41.473 -7.138 1.00 33.81 688 GLU B C 1
ATOM 1401 O O . GLU B 1 66 ? 15.158 41.012 -6.148 1.00 31.32 688 GLU B O 1
ATOM 1407 N N . LEU B 1 67 ? 14.785 42.721 -7.565 1.00 30.59 689 LEU B N 1
ATOM 1408 C CA . LEU B 1 67 ? 15.771 43.552 -6.886 1.00 28.09 689 LEU B CA 1
ATOM 1409 C C . LEU B 1 67 ? 15.425 43.714 -5.414 1.00 27.89 689 LEU B C 1
ATOM 1410 O O . LEU B 1 67 ? 16.304 43.662 -4.550 1.00 32.38 689 LEU B O 1
ATOM 1415 N N . PHE B 1 68 ? 14.141 43.915 -5.114 1.00 27.50 690 PHE B N 1
ATOM 1416 C CA . PHE B 1 68 ? 13.640 44.186 -3.772 1.00 28.66 690 PHE B CA 1
ATOM 1417 C C . PHE B 1 68 ? 13.231 42.923 -3.020 1.00 29.13 690 PHE B C 1
ATOM 1418 O O . PHE B 1 68 ? 12.376 42.992 -2.129 1.00 29.76 690 PHE B O 1
ATOM 1426 N N . SER B 1 69 ? 13.812 41.770 -3.361 1.00 34.03 691 SER B N 1
ATOM 1427 C CA . SER B 1 69 ? 13.380 40.520 -2.743 1.00 34.25 691 SER B CA 1
ATOM 1428 C C . SER B 1 69 ? 13.485 40.573 -1.224 1.00 31.00 691 SER B C 1
ATOM 1429 O O . SER B 1 69 ? 12.618 40.044 -0.517 1.00 31.77 691 SER B O 1
ATOM 1432 N N . GLU B 1 70 ? 14.537 41.211 -0.701 1.00 29.62 692 GLU B N 1
ATOM 1433 C CA . GLU B 1 70 ? 14.718 41.266 0.748 1.00 34.00 692 GLU B CA 1
ATOM 1434 C C . GLU B 1 70 ? 13.644 42.115 1.418 1.00 30.55 692 GLU B C 1
ATOM 1435 O O . GLU B 1 70 ? 13.139 41.750 2.491 1.00 35.52 692 GLU B O 1
ATOM 1441 N N . CYS B 1 71 ? 13.282 43.247 0.800 1.00 30.38 693 CYS B N 1
ATOM 1442 C CA . CYS B 1 71 ? 12.170 44.054 1.292 1.00 32.98 693 CYS B CA 1
ATOM 1443 C C . CYS B 1 71 ? 10.901 43.224 1.408 1.00 32.34 693 CYS B C 1
ATOM 1444 O O . CYS B 1 71 ? 10.199 43.274 2.420 1.00 30.04 693 CYS B O 1
ATOM 1447 N N . ILE B 1 72 ? 10.575 42.483 0.354 1.00 31.72 694 ILE B N 1
ATOM 1448 C CA . ILE B 1 72 ? 9.325 41.730 0.326 1.00 32.81 694 ILE B CA 1
ATOM 1449 C C . ILE B 1 72 ? 9.353 40.617 1.360 1.00 35.13 694 ILE B C 1
ATOM 1450 O O . ILE B 1 72 ? 8.413 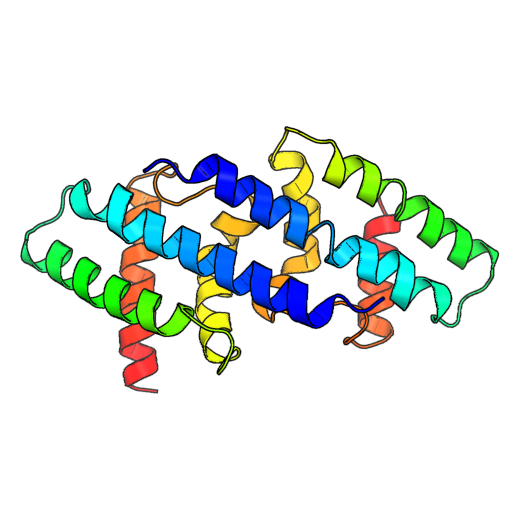40.444 2.144 1.00 32.70 694 ILE B O 1
ATOM 1455 N N . LYS B 1 73 ? 10.435 39.845 1.375 1.00 32.06 695 LYS B N 1
ATOM 1456 C CA . LYS B 1 73 ? 10.496 38.695 2.264 1.00 35.99 695 LYS B CA 1
ATOM 1457 C C . LYS B 1 73 ? 10.476 39.113 3.727 1.00 38.06 695 LYS B C 1
ATOM 1458 O O . LYS B 1 73 ? 9.894 38.411 4.562 1.00 35.42 695 LYS B O 1
ATOM 1464 N N . ASN B 1 74 ? 11.066 40.264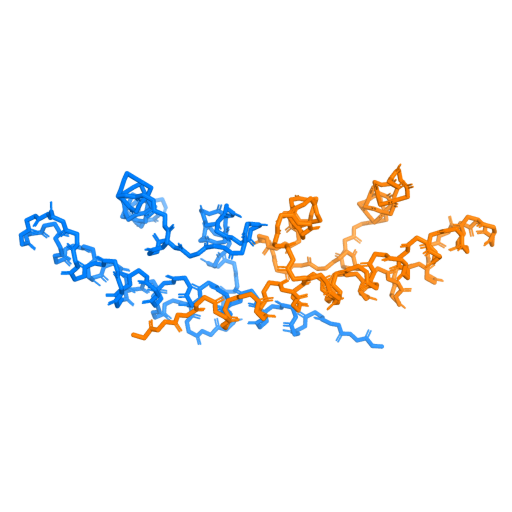 4.060 1.00 35.03 696 ASN B N 1
ATOM 1465 C CA . ASN B 1 74 ? 11.070 40.733 5.442 1.00 36.85 696 ASN B CA 1
ATOM 1466 C C . ASN B 1 74 ? 10.032 41.819 5.727 1.00 37.72 696 ASN B C 1
ATOM 1467 O O . ASN B 1 74 ? 10.014 42.356 6.840 1.00 35.14 696 ASN B O 1
ATOM 1472 N N . SER B 1 75 ? 9.163 42.137 4.763 1.00 31.95 697 SER B N 1
ATOM 1473 C CA . SER B 1 75 ? 8.099 43.131 4.946 1.00 30.63 697 SER B CA 1
ATOM 1474 C C . SER B 1 75 ? 8.674 44.443 5.466 1.00 33.09 697 SER B C 1
ATOM 1475 O O . SER B 1 75 ? 8.077 45.112 6.309 1.00 34.78 697 SER B O 1
ATOM 1478 N N . LYS B 1 76 ? 9.854 44.796 4.964 1.00 30.61 698 LYS B N 1
ATOM 1479 C CA . LYS B 1 76 ? 10.622 45.941 5.438 1.00 35.66 698 LYS B CA 1
ATOM 1480 C C . LYS B 1 76 ? 10.992 46.828 4.260 1.00 33.26 698 LYS B C 1
ATOM 1481 O O . LYS B 1 76 ? 11.369 46.332 3.195 1.00 33.87 698 LYS B O 1
ATOM 1487 N N . LEU B 1 77 ? 10.909 48.163 4.463 1.00 30.56 699 LEU B N 1
ATOM 1488 C CA . LEU B 1 77 ? 11.138 49.123 3.401 1.00 29.77 699 LEU B CA 1
ATOM 1489 C C . LEU B 1 77 ? 12.551 49.689 3.475 1.00 34.98 699 LEU B C 1
ATOM 1490 O O . LEU B 1 77 ? 13.197 49.654 4.529 1.00 31.74 699 LEU B O 1
ATOM 1495 N N . PRO B 1 78 ? 13.068 50.209 2.360 1.00 29.61 700 PRO B N 1
ATOM 1496 C CA . PRO B 1 78 ? 14.446 50.721 2.360 1.00 32.00 700 PRO B CA 1
ATOM 1497 C C . PRO B 1 78 ? 14.711 51.813 3.395 1.00 32.63 700 PRO B C 1
ATOM 1498 O O . PRO B 1 78 ? 15.811 51.848 3.962 1.00 35.50 700 PRO B O 1
ATOM 1502 N N . SER B 1 79 ? 13.741 52.682 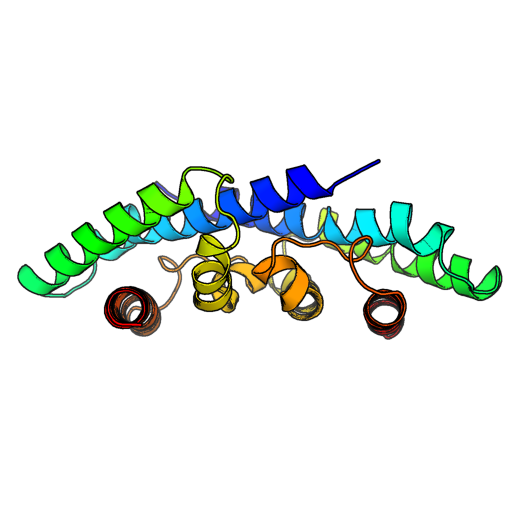3.696 1.00 33.82 701 SER B N 1
ATOM 1503 C CA . SER B 1 79 ? 14.011 53.734 4.677 1.00 37.02 701 SER B CA 1
ATOM 1504 C C . SER B 1 79 ? 14.220 53.174 6.084 1.00 40.51 701 SER B C 1
ATOM 1505 O O . SER B 1 79 ? 14.771 53.872 6.943 1.00 44.28 701 SER B O 1
ATOM 1508 N N . HIS B 1 80 ? 13.812 51.938 6.346 1.00 33.34 702 HIS B N 1
ATOM 1509 C CA . HIS B 1 80 ? 14.119 51.305 7.620 1.00 35.10 702 HIS B CA 1
ATOM 1510 C C . HIS B 1 80 ? 15.342 50.408 7.537 1.00 38.91 702 HIS B C 1
ATOM 1511 O O . HIS B 1 80 ? 15.577 49.605 8.446 1.00 41.97 702 HIS B O 1
ATOM 1518 N N . MET B 1 81 ? 16.131 50.533 6.478 1.00 34.67 703 MET B N 1
ATOM 1519 C CA . MET B 1 81 ? 17.365 49.779 6.297 1.00 38.76 703 MET B CA 1
ATOM 1520 C C . MET B 1 81 ? 18.557 50.722 6.410 1.00 43.86 703 MET B C 1
ATOM 1521 O O . MET B 1 81 ? 18.407 51.925 6.629 1.00 42.28 703 MET B O 1
ATOM 1526 N N . SER B 1 82 ? 19.754 50.160 6.261 1.00 46.72 704 SER B N 1
ATOM 1527 C CA . SER B 1 82 ? 20.957 50.957 6.444 1.00 41.80 704 SER B CA 1
ATOM 1528 C C . SER B 1 82 ? 21.208 51.861 5.242 1.00 40.25 704 SER B C 1
ATOM 1529 O O . SER B 1 82 ? 20.673 51.658 4.147 1.00 35.04 704 SER B O 1
ATOM 1532 N N . LEU B 1 83 ? 22.052 52.874 5.457 1.00 45.87 705 LEU B N 1
ATOM 1533 C CA . LEU B 1 83 ? 22.407 53.766 4.360 1.00 33.86 705 LEU B CA 1
ATOM 1534 C C . LEU B 1 83 ? 23.064 53.001 3.217 1.00 37.72 705 LEU B C 1
ATOM 1535 O O . LEU B 1 83 ? 22.776 53.258 2.043 1.00 34.51 705 LEU B O 1
ATOM 1540 N N . LYS B 1 84 ? 23.947 52.047 3.538 1.00 38.23 706 LYS B N 1
ATOM 1541 C CA . LYS B 1 84 ? 24.599 51.280 2.484 1.00 40.49 706 LYS B CA 1
ATOM 1542 C C . LYS B 1 84 ? 23.576 50.497 1.665 1.00 33.02 706 LYS B C 1
ATOM 1543 O O . LYS B 1 84 ? 23.665 50.441 0.431 1.00 36.35 706 LYS B O 1
ATOM 1549 N N . ASP B 1 85 ? 22.590 49.895 2.332 1.00 34.52 707 ASP B N 1
ATOM 1550 C CA . ASP B 1 85 ? 21.536 49.178 1.615 1.00 28.85 707 ASP B CA 1
ATOM 1551 C C . ASP B 1 85 ? 20.705 50.128 0.749 1.00 33.70 707 ASP B C 1
ATOM 1552 O O . ASP B 1 85 ? 20.388 49.820 -0.413 1.00 32.20 707 ASP B O 1
ATOM 1557 N N . GLN B 1 86 ? 20.358 51.299 1.301 1.00 34.64 708 GLN B N 1
ATOM 1558 C CA . GLN B 1 86 ? 19.619 52.301 0.538 1.00 31.90 708 GLN B CA 1
ATOM 1559 C C . GLN B 1 86 ? 20.366 52.680 -0.731 1.00 29.01 708 GLN B C 1
ATOM 1560 O O . GLN B 1 86 ? 19.782 52.722 -1.821 1.00 29.92 708 GLN B O 1
ATOM 1566 N N . LEU B 1 87 ? 21.665 52.965 -0.601 1.00 28.92 709 LEU B N 1
ATOM 1567 C CA . LEU B 1 87 ? 22.458 53.372 -1.753 1.00 35.31 709 LEU B CA 1
ATOM 1568 C C . LEU B 1 87 ? 22.615 52.235 -2.754 1.00 39.94 709 LEU B C 1
ATOM 1569 O O . LEU B 1 87 ? 22.665 52.480 -3.964 1.00 36.92 709 LEU B O 1
ATOM 1574 N N . PHE B 1 88 ? 22.701 50.986 -2.279 1.00 36.89 710 PHE B N 1
ATOM 1575 C CA . PHE B 1 88 ? 22.717 49.860 -3.205 1.00 38.10 710 PHE B CA 1
ATOM 1576 C C . PHE B 1 88 ? 21.468 49.861 -4.074 1.00 36.66 710 PHE B C 1
ATOM 1577 O O . PHE B 1 88 ? 21.553 49.736 -5.302 1.00 31.20 710 PHE B O 1
ATOM 1585 N N . TYR B 1 89 ? 20.295 50.016 -3.450 1.00 30.70 711 TYR B N 1
ATOM 1586 C CA . TYR B 1 89 ? 19.059 50.024 -4.228 1.00 28.85 711 TYR B CA 1
ATOM 1587 C C . TYR B 1 89 ? 19.029 51.199 -5.199 1.00 35.36 711 TYR B C 1
ATOM 1588 O O . TYR B 1 89 ? 18.700 51.041 -6.385 1.00 33.72 711 TYR B O 1
ATOM 1597 N N . LEU B 1 90 ? 19.371 52.390 -4.709 1.00 37.18 712 LEU B N 1
ATOM 1598 C CA . LEU B 1 90 ? 19.336 53.565 -5.570 1.00 30.67 712 LEU B CA 1
ATOM 1599 C C . LEU B 1 90 ? 20.289 53.417 -6.749 1.00 33.46 712 LEU B C 1
ATOM 1600 O O . LEU B 1 90 ? 19.932 53.744 -7.885 1.00 39.91 712 LEU B O 1
ATOM 1605 N N . ASP B 1 91 ? 21.497 52.899 -6.509 1.00 37.24 713 ASP B N 1
ATOM 1606 C CA . ASP B 1 91 ? 22.474 52.753 -7.586 1.00 36.73 713 ASP B CA 1
ATOM 1607 C C . ASP B 1 91 ? 22.057 51.678 -8.580 1.00 40.04 713 ASP B C 1
ATOM 1608 O O . ASP B 1 91 ? 22.286 51.824 -9.787 1.00 40.43 713 ASP B O 1
ATOM 1613 N N . LYS B 1 92 ? 21.451 50.587 -8.103 1.00 37.98 714 LYS B N 1
ATOM 1614 C CA . LYS B 1 92 ? 20.947 49.588 -9.037 1.00 39.08 714 LYS B CA 1
ATOM 1615 C C . LYS B 1 92 ? 19.857 50.171 -9.921 1.00 36.78 714 LYS B C 1
ATOM 1616 O O . LYS B 1 92 ? 19.830 49.915 -11.131 1.00 41.79 714 LYS B O 1
ATOM 1622 N N . LEU B 1 93 ? 18.974 50.997 -9.346 1.00 40.86 715 LEU B N 1
ATOM 1623 C CA . LEU B 1 93 ? 17.911 51.597 -10.150 1.00 40.11 715 LEU B CA 1
ATOM 1624 C C . LEU B 1 93 ? 18.459 52.628 -11.130 1.00 49.17 715 LEU B C 1
ATOM 1625 O O . LEU B 1 93 ? 17.946 52.759 -12.250 1.00 52.30 715 LEU B O 1
ATOM 1630 N N . LEU B 1 94 ? 19.480 53.385 -10.717 1.00 46.64 716 LEU B N 1
ATOM 1631 C CA . LEU B 1 94 ? 20.105 54.350 -11.615 1.00 50.65 716 LEU B CA 1
ATOM 1632 C C . LEU B 1 94 ? 20.822 53.643 -12.759 1.00 59.83 716 LEU B C 1
ATOM 1633 O O . LEU B 1 94 ? 20.846 54.146 -13.890 1.00 61.54 716 LEU B O 1
ATOM 1638 N N . GLU B 1 95 ? 21.407 52.475 -12.475 1.00 59.61 717 GLU B N 1
ATOM 1639 C CA . GLU B 1 95 ? 22.115 51.644 -13.443 1.00 69.15 717 GLU B CA 1
ATOM 1640 C C . GLU B 1 95 ? 21.268 51.392 -14.684 1.00 73.42 717 GLU B C 1
ATOM 1641 O O . GLU B 1 95 ? 21.783 51.400 -15.807 1.00 75.21 717 GLU B O 1
ATOM 1647 N N . ASN B 1 96 ? 19.973 51.163 -14.493 1.00 75.68 718 ASN B N 1
ATOM 1648 C CA . ASN B 1 96 ? 19.040 51.117 -15.612 1.00 80.33 718 ASN B CA 1
ATOM 1649 C C . ASN B 1 96 ? 18.740 52.528 -16.105 1.00 77.13 718 ASN B C 1
ATOM 1650 O O . ASN B 1 96 ? 19.307 52.980 -17.099 1.00 73.74 718 ASN B O 1
#

InterPro domains:
  IPR001471 AP2/ERF domain [PF00847] (48-95)
  IPR028078 AP2-coincident, C-terminal domai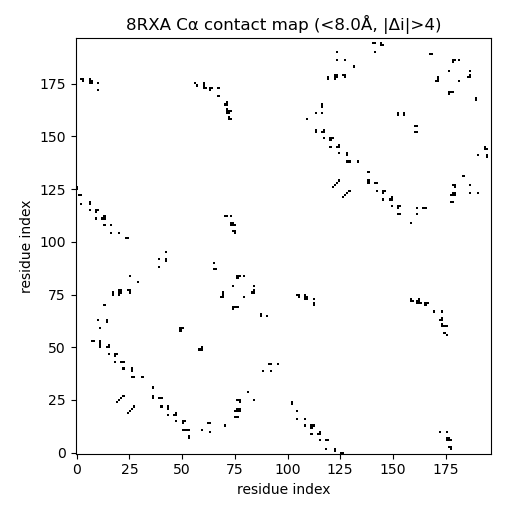n [PF14733] (627-715)